Protein AF-A0A0H4WVN4-F1 (afdb_monomer)

Sequence (362 aa):
MGAQEMIALSAESVDFEDGLKLEGLVGLADNLEEELSQTVELGSRLAEGAPAALERLREAEVRVRGRVVAALRRRAMFAFQGNVARSRREPLEALSVDSRRLSQLENSLTALDPSQQGLKQELLLPLGIAYARDVLTSTPFERIEQYGRAVQSVAENLRREGVTVEAVFTECRDVIESRLSEHARRLSRDAANPPPATTSVLNGDAYVFYRGEFGANAPDGELAALLGLDGQLSPNQGVSVPGFLSEAVRAAVAHAELAFVQTRVKYLRNWLTQLLTSLPSPESLTERADAERTVDRLVRSRFPMLALKEGELVRLRGVLSLLGSMPGDLGEGARRLEQQLRGIDDDFGRFSRQVLDRRAAP

Mean predicted aligned error: 8.71 Å

Organism: NCBI:txid1297742

Solvent-accessible surface area (backbone atoms only — not comparable to full-atom values): 19599 Å² total; per-residue (Å²): 137,57,71,64,57,53,52,29,51,53,38,51,53,50,70,72,46,87,83,61,45,66,73,54,51,30,57,48,37,47,50,53,38,52,56,52,50,51,53,49,57,58,41,60,74,37,46,88,82,37,54,78,56,39,55,55,48,51,56,50,46,55,53,30,40,54,49,28,49,53,30,53,50,55,40,45,53,52,44,49,60,67,46,66,82,68,64,88,60,60,56,65,61,48,47,52,55,51,38,55,54,32,49,50,34,36,52,32,42,29,75,54,40,69,87,41,69,60,52,43,41,65,68,42,41,66,53,50,34,53,39,45,47,51,51,67,70,66,59,84,66,94,45,53,56,58,47,40,52,51,53,49,51,48,43,52,53,32,49,75,57,58,34,62,48,68,66,33,47,65,77,34,41,67,59,55,48,49,54,53,43,52,49,21,55,54,62,58,69,70,76,84,77,78,75,71,52,83,70,29,36,47,66,24,49,43,44,54,50,44,43,60,66,52,58,72,68,55,62,79,55,43,53,58,31,46,53,53,40,31,48,69,71,34,76,85,60,59,99,85,57,84,63,70,60,56,69,68,45,53,50,43,34,44,50,21,43,49,53,51,49,52,52,50,54,50,46,53,47,51,38,50,54,52,38,60,70,73,43,82,57,62,87,73,47,82,48,44,72,55,24,49,55,49,50,51,43,48,58,41,13,35,55,59,49,44,50,63,76,67,34,47,60,58,52,53,44,55,54,28,54,60,43,36,70,42,76,66,71,61,8,52,51,25,48,53,51,45,52,52,51,50,50,49,54,50,54,51,54,51,52,52,48,48,33,50,52,46,44,69,51,132

pLDDT: mean 88.35, std 9.05, range [49.56, 97.38]

Nearest PDB structures (foldseek):
  8oxm-assembly1_B  TM=1.544E-01  e=1.574E+00  Homo sapiens
  6afs-assembly1_B  TM=1.440E-01  e=4.490E+00  Vigna radiata var. radiata
  7n5b-assembly1_A  TM=1.303E-01  e=9.278E+00  Arabidopsis thaliana

Secondary structure (DSSP, 8-state):
--HHHHHHHHHHHGGG-TT--HHHHHHHHHHHHHHHHHHHHHHHTTTTT-HHHHHHHHHHHHHHHHHHHHHHHHHHHHHHHHHHTT--S-HHHHHHHHHHHHHHHHHHHHHH-GGGTTHHHHHHHHHHHHHHHHHHHH---SSHHHHHHHHHHHHHHHHHTT--HHHHHHHHHHHHHHHHHHHHHHHTT----PPPPTTHHHHSHHHHHIIIIIISS--TTHHHHHHHHHHHH-TT--TTSPPSS-HHHHHHHHHHHHHHHHHHHHHHHHHHHHHHHHSPPGGG--SHHHHHHHHHHHHHT-HHIIIIIS-HHHHHHHHHHHHHTSSHHHHHHHHHHHHHHHHHHHHHHHHHHHHHHHHH--

Radius of gyration: 35.13 Å; Cα contacts (8 Å, |Δi|>4): 349; chains: 1; bounding box: 65×38×110 Å

Foldseek 3Di:
DDPLVVLLVVLLCVLVVPPQALVNLLVSLQVSLVVLVVLLVVLVVCCVPCVVVSVVSVVSLLVSLVSNLVSSLVSHLVNLVVVVVPDPDQLLVVLQVLLVSLVSNLVSNCSSPVVSPCSSQVSSAVSLLVNLLVQLQPDDDLALLSSLVSLVVSLVSCVVSVYDSLSSCLSCQCSNLVVLLVSLVVLQPQQDQDADDLVLQQQQVLVVCCCVRPVPNQNQCRLVSVVVSQCVNCVPDPPPDPTSHDVVSSVSNLVSNLSSLVSSLVNLLSSLVSLCVSQDALVPLPDLVSLVVRVVSVVSSCNCCCVPVVVVLVSSLVRLVVQLPDDDPSNVSSVVSNVSSVVSVVVCVVRNVSSVVSNVDD

Structure (mmCIF, N/CA/C/O backbone):
data_AF-A0A0H4WVN4-F1
#
_entry.id   AF-A0A0H4WVN4-F1
#
loop_
_atom_site.group_PDB
_atom_site.id
_atom_site.type_symbol
_atom_site.label_atom_id
_atom_site.label_alt_id
_atom_site.label_comp_id
_atom_site.label_asym_id
_atom_site.label_entity_id
_atom_site.label_seq_id
_atom_site.pdbx_PDB_ins_code
_atom_site.Cartn_x
_atom_site.Cartn_y
_atom_site.Cartn_z
_atom_site.occupancy
_atom_site.B_iso_or_equiv
_atom_site.auth_seq_id
_atom_site.auth_comp_id
_atom_site.auth_asym_id
_atom_site.auth_atom_id
_atom_site.pdbx_PDB_model_num
ATOM 1 N N . MET A 1 1 ? -30.540 -4.144 56.070 1.00 51.12 1 MET A N 1
ATOM 2 C CA . MET A 1 1 ? -30.114 -4.054 54.657 1.00 51.12 1 MET A CA 1
ATOM 3 C C . MET A 1 1 ? -30.756 -2.818 54.064 1.00 51.12 1 MET A C 1
ATOM 5 O O . MET A 1 1 ? -31.963 -2.677 54.204 1.00 51.12 1 MET A O 1
ATOM 9 N N . GLY A 1 2 ? -29.962 -1.892 53.527 1.00 73.25 2 GLY A N 1
ATOM 10 C CA . GLY A 1 2 ? -30.475 -0.686 52.865 1.00 73.25 2 GLY A CA 1
ATOM 11 C C . GLY A 1 2 ? -30.749 -0.940 51.380 1.00 73.25 2 GLY A C 1
ATOM 12 O O . GLY A 1 2 ? -30.176 -1.867 50.813 1.00 73.25 2 GLY A O 1
ATOM 13 N N . ALA A 1 3 ? -31.593 -0.115 50.754 1.00 76.25 3 ALA A N 1
ATOM 14 C CA . ALA A 1 3 ? -31.982 -0.244 49.344 1.00 76.25 3 ALA A CA 1
ATOM 15 C C . ALA A 1 3 ? -30.775 -0.322 48.385 1.00 76.25 3 ALA A C 1
ATOM 17 O O . ALA A 1 3 ? -30.746 -1.181 47.513 1.00 76.25 3 ALA A O 1
ATOM 18 N N . GLN A 1 4 ? -29.729 0.476 48.624 1.00 78.94 4 GLN A N 1
ATOM 19 C CA . GLN A 1 4 ? -28.495 0.477 47.826 1.00 78.94 4 GLN A CA 1
ATOM 20 C C . GLN A 1 4 ? -27.753 -0.878 47.831 1.00 78.94 4 GLN A C 1
ATOM 22 O O . GLN A 1 4 ? -27.141 -1.254 46.837 1.00 78.94 4 GLN A O 1
ATOM 27 N N . GLU A 1 5 ? -27.839 -1.647 48.922 1.00 81.44 5 GLU A N 1
ATOM 28 C CA . GLU A 1 5 ? -27.237 -2.986 48.983 1.00 81.44 5 GLU A CA 1
ATOM 29 C C . GLU A 1 5 ? -28.045 -3.995 48.156 1.00 81.44 5 GLU A C 1
ATOM 31 O O . GLU A 1 5 ? -27.467 -4.871 47.522 1.00 81.44 5 GLU A O 1
ATOM 36 N N . MET A 1 6 ? -29.377 -3.851 48.108 1.00 82.75 6 MET A N 1
ATOM 37 C CA . MET A 1 6 ? -30.213 -4.690 47.241 1.00 82.75 6 MET A CA 1
ATOM 38 C C . MET A 1 6 ? -29.981 -4.384 45.759 1.00 82.75 6 MET A C 1
ATOM 40 O O . MET A 1 6 ? -29.942 -5.314 44.961 1.00 82.75 6 MET A O 1
ATOM 44 N N . ILE A 1 7 ? -29.757 -3.113 45.407 1.00 79.38 7 ILE A N 1
ATOM 45 C CA . ILE A 1 7 ? -29.385 -2.687 44.048 1.00 79.38 7 ILE A CA 1
ATOM 46 C C . ILE A 1 7 ? -28.062 -3.345 43.625 1.00 79.38 7 ILE A C 1
ATOM 48 O O . ILE A 1 7 ? -27.986 -3.948 42.555 1.00 79.38 7 ILE A O 1
ATOM 52 N N . ALA A 1 8 ? -27.036 -3.307 44.485 1.00 77.06 8 ALA A N 1
ATOM 53 C CA . ALA A 1 8 ? -25.748 -3.946 44.203 1.00 77.06 8 ALA A CA 1
ATOM 54 C C . ALA A 1 8 ? -25.872 -5.468 44.024 1.00 77.06 8 ALA A C 1
ATOM 56 O O . ALA A 1 8 ? -25.353 -6.018 43.056 1.00 77.06 8 ALA A O 1
ATOM 57 N N . LEU A 1 9 ? -26.591 -6.143 44.927 1.00 82.94 9 LEU A N 1
ATOM 58 C CA . LEU A 1 9 ? -26.805 -7.592 44.856 1.00 82.94 9 LEU A CA 1
ATOM 59 C C . LEU A 1 9 ? -27.626 -8.001 43.625 1.00 82.94 9 LEU A C 1
ATOM 61 O O . LEU A 1 9 ? -27.357 -9.042 43.030 1.00 82.94 9 LEU A O 1
ATOM 65 N N . SER A 1 10 ? -28.597 -7.177 43.221 1.00 82.94 10 SER A N 1
ATOM 66 C CA . SER A 1 10 ? -29.369 -7.382 41.992 1.00 82.94 10 SER A CA 1
ATOM 67 C C . SER A 1 10 ? -28.460 -7.326 40.762 1.00 82.94 10 SER A C 1
ATOM 69 O O . SER A 1 10 ? -28.439 -8.267 39.972 1.00 82.94 10 SER A O 1
ATOM 71 N N . ALA A 1 11 ? -27.617 -6.294 40.649 1.00 78.19 11 ALA A N 1
ATOM 72 C CA . ALA A 1 11 ? -26.663 -6.176 39.546 1.00 78.19 11 ALA A CA 1
ATOM 73 C C . ALA A 1 11 ? -25.632 -7.317 39.524 1.00 78.19 11 ALA A C 1
ATOM 75 O O . A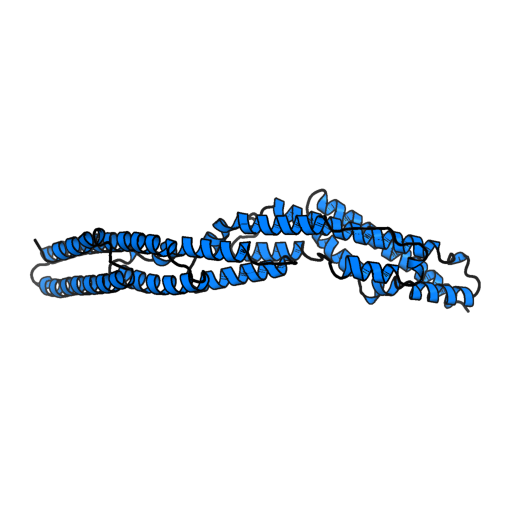LA A 1 11 ? -25.280 -7.806 38.458 1.00 78.19 11 ALA A O 1
ATOM 76 N N . GLU A 1 12 ? -25.169 -7.781 40.686 1.00 85.69 12 GLU A N 1
ATOM 77 C CA . GLU A 1 12 ? -24.248 -8.921 40.783 1.00 85.69 12 GLU A CA 1
ATOM 78 C C . GLU A 1 12 ? -24.916 -10.255 40.422 1.00 85.69 12 GLU A C 1
ATOM 80 O O . GLU A 1 12 ? -24.254 -11.148 39.898 1.00 85.69 12 GLU A O 1
ATOM 85 N N . SER A 1 13 ? -26.228 -10.402 40.637 1.00 83.69 13 SER A N 1
ATOM 86 C CA . SER A 1 13 ? -26.954 -11.625 40.262 1.00 83.69 13 SER A CA 1
ATOM 87 C C . SER A 1 13 ? -27.007 -11.858 38.744 1.00 83.69 13 SER A C 1
ATOM 89 O O . SER A 1 13 ? -27.100 -12.999 38.291 1.00 83.69 13 SER A O 1
ATOM 91 N N . VAL A 1 14 ? -26.842 -10.791 37.959 1.00 80.94 14 VAL A N 1
ATOM 92 C CA . VAL A 1 14 ? -26.808 -10.808 36.489 1.00 80.94 14 VAL A CA 1
ATOM 93 C C . VAL A 1 14 ? -25.603 -11.571 35.941 1.00 80.94 14 VAL A C 1
ATOM 95 O O . VAL A 1 14 ? -25.668 -12.110 34.834 1.00 80.94 14 VAL A O 1
ATOM 98 N N . ASP A 1 15 ? -24.519 -11.685 36.716 1.00 72.75 15 ASP A N 1
ATOM 99 C CA . ASP A 1 15 ? -23.355 -12.498 36.342 1.00 72.75 15 ASP A CA 1
ATOM 100 C C . ASP A 1 15 ? -23.741 -13.979 36.120 1.00 72.75 15 ASP A C 1
ATOM 102 O O . ASP A 1 15 ? -23.052 -14.688 35.386 1.00 72.75 15 ASP A O 1
ATOM 106 N N . PHE A 1 16 ? -24.869 -14.435 36.684 1.00 75.12 16 PHE A N 1
ATOM 107 C CA . PHE A 1 16 ? -25.382 -15.804 36.565 1.00 75.12 16 PHE A CA 1
ATOM 108 C C . PHE A 1 16 ? -26.510 -15.963 35.526 1.00 75.12 16 PHE A C 1
ATOM 110 O O . PHE A 1 16 ? -26.984 -17.078 35.299 1.00 75.12 16 PHE A O 1
ATOM 117 N N . GLU A 1 17 ? -26.949 -14.882 34.872 1.00 77.12 17 GLU A N 1
ATOM 118 C CA . GLU A 1 17 ? -28.015 -14.930 33.866 1.00 77.12 17 GLU A CA 1
ATOM 119 C C . GLU A 1 17 ? -27.466 -15.145 32.449 1.00 77.12 17 GLU A C 1
ATOM 121 O O . GLU A 1 17 ? -27.192 -14.204 31.702 1.00 77.12 17 GLU A O 1
ATOM 126 N N . ASP A 1 18 ? -27.380 -16.403 32.018 1.00 66.69 18 ASP A N 1
ATOM 127 C CA . ASP A 1 18 ? -26.831 -16.769 30.703 1.00 66.69 18 ASP A CA 1
ATOM 128 C C . ASP A 1 18 ? -27.597 -16.194 29.499 1.00 66.69 18 ASP A C 1
ATOM 130 O O . ASP A 1 18 ? -27.011 -16.002 28.430 1.00 66.69 18 ASP A O 1
ATOM 134 N N . GLY A 1 19 ? -28.881 -15.868 29.664 1.00 70.75 19 GLY A N 1
ATOM 135 C CA . GLY A 1 19 ? -29.744 -15.350 28.598 1.00 70.75 19 GLY A CA 1
ATOM 136 C C . GLY A 1 19 ? -29.617 -13.849 28.318 1.00 70.75 19 GLY A C 1
ATOM 137 O O . GLY A 1 19 ? -30.117 -13.390 27.286 1.00 70.75 19 GLY A O 1
ATOM 138 N N . LEU A 1 20 ? -28.968 -13.077 29.198 1.00 78.12 20 LEU A N 1
ATOM 139 C CA . LEU A 1 20 ? -28.967 -11.621 29.085 1.00 78.12 20 LEU A CA 1
ATOM 140 C C . LEU A 1 20 ? -28.031 -11.152 27.961 1.00 78.12 20 LEU A C 1
ATOM 142 O O . LEU A 1 20 ? -26.826 -11.422 27.989 1.00 78.12 20 LEU A O 1
ATOM 146 N N . LYS A 1 21 ? -28.602 -10.462 26.967 1.00 84.25 21 LYS A N 1
ATOM 147 C CA . LYS A 1 21 ? -27.896 -9.872 25.817 1.00 84.25 21 LYS A CA 1
ATOM 148 C C . LYS A 1 21 ? -27.514 -8.415 26.090 1.00 84.25 21 LYS A C 1
ATOM 150 O O . LYS A 1 21 ? -28.040 -7.800 27.013 1.00 84.25 21 LYS A O 1
ATOM 155 N N . LEU A 1 22 ? -26.654 -7.848 25.240 1.00 83.50 22 LEU A N 1
ATOM 156 C CA . LEU A 1 22 ? -26.210 -6.449 25.334 1.00 83.50 22 LEU A CA 1
ATOM 157 C C . LEU A 1 22 ? -27.376 -5.458 25.399 1.00 83.50 22 LEU A C 1
ATOM 159 O O . LEU A 1 22 ? -27.325 -4.528 26.189 1.00 83.50 22 LEU A O 1
ATOM 163 N N . GLU A 1 23 ? -28.446 -5.672 24.630 1.00 84.94 23 GLU A N 1
ATOM 164 C CA . GLU A 1 23 ? -29.617 -4.787 24.659 1.00 84.94 23 GLU A CA 1
ATOM 165 C C . GLU A 1 23 ? -30.338 -4.819 26.015 1.00 84.94 23 GLU A C 1
ATOM 167 O O . GLU A 1 23 ? -30.841 -3.797 26.471 1.00 84.94 23 GLU A O 1
ATOM 172 N N . GLY A 1 24 ? -30.356 -5.979 26.680 1.00 85.88 24 GLY A N 1
ATOM 173 C CA . GLY A 1 24 ? -30.905 -6.115 28.031 1.00 85.88 24 GLY A CA 1
ATOM 174 C C . GLY A 1 24 ? -30.033 -5.433 29.087 1.00 85.88 24 GLY A C 1
ATOM 175 O O . GLY A 1 24 ? -30.563 -4.864 30.034 1.00 85.88 24 GLY A O 1
ATOM 176 N N . LEU A 1 25 ? -28.708 -5.433 28.893 1.00 88.25 25 LEU A N 1
ATOM 177 C CA . LEU A 1 25 ? -27.769 -4.731 29.774 1.00 88.25 25 LEU A CA 1
ATOM 178 C C . LEU A 1 25 ? -27.930 -3.209 29.717 1.00 88.25 25 LEU A C 1
ATOM 180 O O . LEU A 1 25 ? -27.781 -2.570 30.750 1.00 88.25 25 LEU A O 1
ATOM 184 N N . VAL A 1 26 ? -28.257 -2.640 28.550 1.00 89.69 26 VAL A N 1
ATOM 185 C CA . VAL A 1 26 ? -28.537 -1.198 28.410 1.00 89.69 26 VAL A CA 1
ATOM 186 C C . VAL A 1 26 ? -29.732 -0.805 29.276 1.00 89.69 26 VAL A C 1
ATOM 188 O O . VAL A 1 26 ? -29.596 0.039 30.153 1.00 89.69 26 VAL A O 1
ATOM 191 N N . GLY A 1 27 ? -30.875 -1.479 29.100 1.00 89.44 27 GLY A N 1
ATOM 192 C CA . GLY A 1 27 ? -32.078 -1.169 29.879 1.00 89.44 27 GLY A CA 1
ATOM 193 C C . GLY A 1 27 ? -31.890 -1.392 31.381 1.00 89.44 27 GLY A C 1
ATOM 194 O O . GLY A 1 27 ? -32.411 -0.630 32.189 1.00 89.44 27 GLY A O 1
ATOM 195 N N . LEU A 1 28 ? -31.111 -2.404 31.771 1.00 89.38 28 LEU A N 1
ATOM 196 C CA . LEU A 1 28 ? -30.766 -2.617 33.173 1.00 89.38 28 LEU A CA 1
ATOM 197 C C . LEU A 1 28 ? -29.869 -1.497 33.722 1.00 89.38 28 LEU A C 1
ATOM 199 O O . LEU A 1 28 ? -30.105 -1.034 34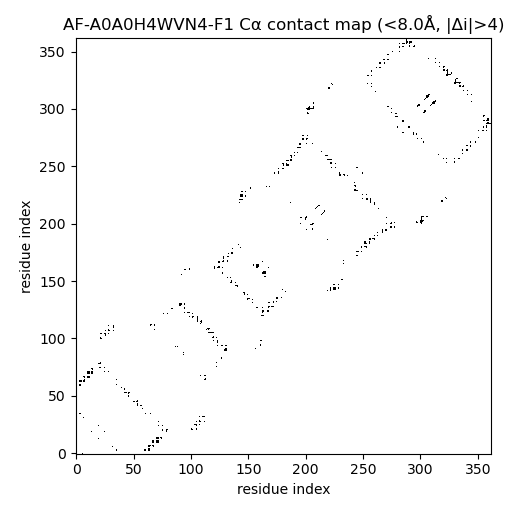.833 1.00 89.38 28 LEU A O 1
ATOM 203 N N . ALA A 1 29 ? -28.860 -1.061 32.965 1.00 89.56 29 ALA A N 1
ATOM 204 C CA . ALA A 1 29 ? -27.985 0.037 33.363 1.00 89.56 29 ALA A CA 1
ATOM 205 C C . ALA A 1 29 ? -28.769 1.345 33.544 1.00 89.56 29 ALA A C 1
ATOM 207 O O . ALA A 1 29 ? -28.594 2.001 34.566 1.00 89.56 29 ALA A O 1
ATOM 208 N N . ASP A 1 30 ? -29.667 1.671 32.609 1.00 89.94 30 ASP A N 1
ATOM 209 C CA . ASP A 1 30 ? -30.522 2.863 32.679 1.00 89.94 30 ASP A CA 1
ATOM 210 C C . ASP A 1 30 ? -31.446 2.818 33.909 1.00 89.94 30 ASP A C 1
ATOM 212 O O . ASP A 1 30 ? -31.527 3.785 34.662 1.00 89.94 30 ASP A O 1
ATOM 216 N N . ASN A 1 31 ? -32.082 1.670 34.178 1.00 90.94 31 ASN A N 1
ATOM 217 C CA . ASN A 1 31 ? -32.941 1.506 35.357 1.00 90.94 31 ASN A CA 1
ATOM 218 C C . ASN A 1 31 ? -32.156 1.653 36.672 1.00 90.94 31 ASN A C 1
ATOM 220 O O . ASN A 1 31 ? -32.621 2.300 37.607 1.00 90.94 31 ASN A O 1
ATOM 224 N N . LEU A 1 32 ? -30.965 1.048 36.761 1.00 88.69 32 LEU A N 1
ATOM 225 C CA . LEU A 1 32 ? -30.124 1.139 37.958 1.00 88.69 32 LEU A CA 1
ATOM 226 C C . LEU A 1 32 ? -29.580 2.559 38.156 1.00 88.69 32 LEU A C 1
ATOM 228 O O . LEU A 1 32 ? -29.418 2.992 39.296 1.00 88.69 32 LEU A O 1
ATOM 232 N N . GLU A 1 33 ? -29.307 3.286 37.072 1.00 90.88 33 GLU A N 1
ATOM 233 C CA . GLU A 1 33 ? -28.928 4.699 37.123 1.00 90.88 33 GLU A CA 1
ATOM 234 C C . GLU A 1 33 ? -30.068 5.545 37.682 1.00 90.88 33 GLU A C 1
ATOM 236 O O . GLU A 1 33 ? -29.839 6.286 38.639 1.00 90.88 33 GLU A O 1
ATOM 241 N N . GLU A 1 34 ? -31.290 5.360 37.179 1.00 90.12 34 GLU A N 1
ATOM 242 C CA . GLU A 1 34 ? -32.466 6.083 37.657 1.00 90.12 34 GLU A CA 1
ATOM 243 C C . GLU A 1 34 ? -32.721 5.809 39.148 1.00 90.12 34 GLU A C 1
ATOM 245 O O . GLU A 1 34 ? -32.885 6.746 39.934 1.00 90.12 34 GLU A O 1
ATOM 250 N N . GLU A 1 35 ? -32.694 4.540 39.570 1.00 87.62 35 GLU A N 1
ATOM 251 C CA . GLU A 1 35 ? -32.882 4.171 40.977 1.00 87.62 35 GLU A CA 1
ATOM 252 C C . GLU A 1 35 ? -31.810 4.797 41.880 1.00 87.62 35 GLU A C 1
ATOM 254 O O . GLU A 1 35 ? -32.122 5.339 42.946 1.00 87.62 35 GLU A O 1
ATOM 259 N N . LEU A 1 36 ? -30.542 4.776 41.460 1.00 86.00 36 LEU A N 1
ATOM 260 C CA . LEU A 1 36 ? -29.456 5.390 42.222 1.00 86.00 36 LEU A CA 1
ATOM 261 C C . LEU A 1 36 ? -29.598 6.915 42.267 1.00 86.00 36 LEU A C 1
ATOM 263 O O . LEU A 1 36 ? -29.455 7.501 43.342 1.00 86.00 36 LEU A O 1
ATOM 267 N N . SER A 1 37 ? -29.964 7.560 41.165 1.00 86.88 37 SER A N 1
ATOM 268 C CA . SER A 1 37 ? -30.181 9.007 41.095 1.00 86.88 37 SER A CA 1
ATOM 269 C C . SER A 1 37 ? -31.369 9.458 41.957 1.00 86.88 37 SER A C 1
ATOM 271 O O . SER A 1 37 ? -31.253 10.436 42.700 1.00 86.88 37 SER A O 1
ATOM 273 N N . GLN A 1 38 ? -32.456 8.684 42.017 1.00 87.00 38 GLN A N 1
ATOM 274 C CA . GLN A 1 38 ? -33.551 8.926 42.965 1.00 87.00 38 GLN A CA 1
ATOM 275 C C . GLN A 1 38 ? -33.082 8.831 44.429 1.00 87.00 38 GLN A C 1
ATOM 277 O O . GLN A 1 38 ? -33.503 9.631 45.272 1.00 87.00 38 GLN A O 1
ATOM 282 N N . THR A 1 39 ? -32.172 7.902 44.764 1.00 83.50 39 THR A N 1
ATOM 283 C CA . THR A 1 39 ? -31.611 7.838 46.129 1.00 83.50 39 THR A CA 1
ATOM 284 C C . THR A 1 39 ? -30.780 9.073 46.485 1.00 83.50 39 THR A C 1
ATOM 286 O O . THR A 1 39 ? -30.820 9.513 47.638 1.00 83.50 39 THR A O 1
ATOM 289 N N . VAL A 1 40 ? -30.099 9.685 45.510 1.00 83.44 40 VAL A N 1
ATOM 290 C CA . VAL A 1 40 ? -29.366 10.951 45.685 1.00 83.44 40 VAL A CA 1
ATOM 291 C C . VAL A 1 40 ? -30.317 12.112 45.919 1.00 83.44 40 VAL A C 1
ATOM 293 O O . VAL A 1 40 ? -30.115 12.893 46.853 1.00 83.44 40 VAL A O 1
ATOM 296 N N . GLU A 1 41 ? -31.376 12.219 45.118 1.00 84.62 41 GLU A N 1
ATOM 297 C CA . GLU A 1 41 ? -32.384 13.266 45.284 1.00 84.62 41 GLU A CA 1
ATOM 298 C C . GLU A 1 41 ? -33.037 13.203 46.667 1.00 84.62 41 GLU A C 1
ATOM 300 O O . GLU A 1 41 ? -33.163 14.225 47.347 1.00 84.62 41 GLU A O 1
ATOM 305 N N . LEU A 1 42 ? -33.391 12.005 47.137 1.00 81.88 42 LEU A N 1
ATOM 306 C CA . LEU A 1 42 ? -33.916 11.806 48.489 1.00 81.88 42 LEU A CA 1
ATOM 307 C C . LEU A 1 42 ? -32.864 12.121 49.564 1.00 81.88 42 LEU A C 1
ATOM 309 O O . LEU A 1 42 ? -33.193 12.738 50.579 1.00 81.88 42 LEU A O 1
ATOM 313 N N . GLY A 1 43 ? -31.598 11.768 49.325 1.00 80.25 43 GLY A N 1
ATOM 314 C CA . GLY A 1 43 ? -30.467 12.126 50.181 1.00 80.25 43 GLY A CA 1
ATOM 315 C C . GLY A 1 43 ? -30.271 13.638 50.315 1.00 80.25 43 GLY A C 1
ATOM 316 O O . GLY A 1 43 ? -30.015 14.131 51.412 1.00 80.25 43 GLY A O 1
ATOM 317 N N . SER A 1 44 ? -30.475 14.404 49.240 1.00 80.12 44 SER A N 1
ATOM 318 C CA . SER A 1 44 ? -30.352 15.868 49.259 1.00 80.12 44 SER A CA 1
ATOM 319 C C . SER A 1 44 ? -31.345 16.535 50.222 1.00 80.12 44 SER A C 1
ATOM 321 O O . SER A 1 44 ? -31.004 17.516 50.879 1.00 80.12 44 SER A O 1
ATOM 323 N N . ARG A 1 45 ? -32.533 15.944 50.411 1.00 81.19 45 ARG A N 1
ATOM 324 C CA . ARG A 1 45 ? -33.545 16.417 51.372 1.00 81.19 45 ARG A CA 1
ATOM 325 C C . ARG A 1 45 ? -33.148 16.166 52.832 1.00 81.19 45 ARG A C 1
ATOM 327 O O . ARG A 1 45 ? -33.696 16.797 53.728 1.00 81.19 45 ARG A O 1
ATOM 334 N N . LEU A 1 46 ? -32.188 15.269 53.080 1.00 75.81 46 LEU A N 1
ATOM 335 C CA . LEU A 1 46 ? -31.617 14.994 54.406 1.00 75.81 46 LEU A CA 1
ATOM 336 C C . LEU A 1 46 ? -30.437 15.918 54.755 1.00 75.81 46 LEU A C 1
ATOM 338 O O . LEU A 1 46 ? -29.974 15.902 55.899 1.00 75.81 46 LEU A O 1
ATOM 342 N N . ALA A 1 47 ? -29.957 16.729 53.805 1.00 77.06 47 ALA A N 1
ATOM 343 C CA . ALA A 1 47 ? -28.759 17.554 53.963 1.00 77.06 47 ALA A CA 1
ATOM 344 C C . ALA A 1 47 ? -28.868 18.582 55.100 1.00 77.06 47 ALA A C 1
ATOM 346 O O . ALA A 1 47 ? -27.897 18.799 55.822 1.00 77.06 47 ALA A O 1
ATOM 347 N N . GLU A 1 48 ? -30.051 19.171 55.298 1.00 75.62 48 GLU A N 1
ATOM 348 C CA . GLU A 1 48 ? -30.283 20.189 56.333 1.00 75.62 48 GLU A CA 1
ATOM 349 C C . GLU A 1 48 ? -30.380 19.591 57.748 1.00 75.62 48 GLU A C 1
ATOM 351 O O . GLU A 1 48 ? -30.039 20.255 58.724 1.00 75.62 48 GLU A O 1
ATOM 356 N N . GLY A 1 49 ? -30.816 18.330 57.873 1.00 79.12 49 GLY A N 1
ATOM 357 C CA . GLY A 1 49 ? -31.094 17.690 59.165 1.00 79.12 49 GLY A CA 1
ATOM 358 C C . GLY A 1 49 ? -30.017 16.722 59.665 1.00 79.12 49 GLY A C 1
ATOM 359 O O . GLY A 1 49 ? -29.943 16.468 60.867 1.00 79.12 49 GLY A O 1
ATOM 360 N N . ALA A 1 50 ? -29.194 16.153 58.774 1.00 83.88 50 ALA A N 1
ATOM 361 C CA . ALA A 1 50 ? -28.237 15.102 59.135 1.00 83.88 50 ALA A CA 1
ATOM 362 C C . ALA A 1 50 ? -27.017 15.018 58.182 1.00 83.88 50 ALA A C 1
ATOM 364 O O . ALA A 1 50 ? -26.842 14.014 57.481 1.00 83.88 50 ALA A O 1
ATOM 365 N N . PRO A 1 51 ? -26.100 16.005 58.188 1.00 82.31 51 PRO A N 1
ATOM 366 C CA . PRO A 1 51 ? -24.970 16.059 57.248 1.00 82.31 51 PRO A CA 1
ATOM 367 C C . PRO A 1 51 ? -24.021 14.849 57.347 1.00 82.31 51 PRO A C 1
ATOM 369 O O . PRO A 1 51 ? -23.566 14.324 56.336 1.00 82.31 51 PRO A O 1
ATOM 372 N N . ALA A 1 52 ? -23.786 14.315 58.550 1.00 83.62 52 ALA A N 1
ATOM 373 C CA . ALA A 1 52 ? -22.964 13.112 58.737 1.00 83.62 52 ALA A CA 1
ATOM 374 C C . ALA A 1 52 ? -23.630 11.816 58.226 1.00 83.62 52 ALA A C 1
ATOM 376 O O . ALA A 1 52 ? -22.961 10.797 58.045 1.00 83.62 52 ALA A O 1
ATOM 377 N N . ALA A 1 53 ? -24.955 11.802 58.055 1.00 82.50 53 ALA A N 1
ATOM 378 C CA . ALA A 1 53 ? -25.655 10.696 57.403 1.00 82.50 53 ALA A CA 1
ATOM 379 C C . ALA A 1 53 ? -25.578 10.827 55.875 1.00 82.50 53 ALA A C 1
ATOM 381 O O . ALA A 1 53 ? -25.393 9.817 55.202 1.00 82.50 53 ALA A O 1
ATOM 382 N N . LEU A 1 54 ? -25.634 12.058 55.352 1.00 84.31 54 LEU A N 1
ATOM 383 C CA . LEU A 1 54 ? -25.460 12.347 53.928 1.00 84.31 54 LEU A CA 1
ATOM 384 C C . LEU A 1 54 ? -24.078 11.920 53.415 1.00 84.31 54 LEU A C 1
ATOM 386 O O . LEU A 1 54 ? -24.003 11.237 52.400 1.00 84.31 54 LEU A O 1
ATOM 390 N N . GLU A 1 55 ? -22.998 12.253 54.126 1.00 83.62 55 GLU A N 1
ATOM 391 C CA . GLU A 1 55 ? -21.642 11.848 53.716 1.00 83.62 55 GLU A CA 1
ATOM 392 C C . GLU A 1 55 ? -21.483 10.320 53.669 1.00 83.62 55 GLU A C 1
ATOM 394 O O . GLU A 1 55 ? -21.000 9.767 52.683 1.00 83.62 55 GLU A O 1
ATOM 399 N N . ARG A 1 56 ? -22.009 9.601 54.671 1.00 83.94 56 ARG A N 1
ATOM 400 C CA . ARG A 1 56 ? -22.022 8.127 54.660 1.00 83.94 56 ARG A CA 1
ATOM 401 C C . ARG A 1 56 ? -22.836 7.547 53.501 1.00 83.94 56 ARG A C 1
ATOM 403 O O . ARG A 1 56 ? -22.481 6.488 52.986 1.00 83.94 56 ARG A O 1
ATOM 410 N N . LEU A 1 57 ? -23.921 8.216 53.107 1.00 83.88 57 LEU A N 1
ATOM 411 C CA . LEU A 1 57 ? -24.771 7.801 51.992 1.00 83.88 57 LEU A CA 1
ATOM 412 C C . LEU A 1 57 ? -24.081 8.032 50.641 1.00 83.88 57 LEU A C 1
ATOM 414 O O . LEU A 1 57 ? -24.141 7.148 49.792 1.00 83.88 57 LEU A O 1
ATOM 418 N N . ARG A 1 58 ? -23.354 9.145 50.480 1.00 85.56 58 ARG A N 1
ATOM 419 C CA . ARG A 1 58 ? -22.511 9.417 49.301 1.00 85.56 58 ARG A CA 1
ATOM 420 C C . ARG A 1 58 ? -21.402 8.381 49.142 1.00 85.56 58 ARG A C 1
ATOM 422 O O . ARG A 1 58 ? -21.208 7.837 48.061 1.00 85.56 58 ARG A O 1
ATOM 429 N N . GLU A 1 59 ? -20.702 8.044 50.224 1.00 87.12 59 GLU A N 1
ATOM 430 C CA . GLU A 1 59 ? -19.677 6.996 50.180 1.00 87.12 59 GLU A CA 1
ATOM 431 C C . GLU A 1 59 ? -20.259 5.618 49.829 1.00 87.12 59 GLU A C 1
ATOM 433 O O . GLU A 1 59 ? -19.643 4.843 49.095 1.00 87.12 59 GLU A O 1
ATOM 438 N N . ALA A 1 60 ? -21.434 5.285 50.374 1.00 85.50 60 ALA A N 1
ATOM 439 C CA . ALA A 1 60 ? -22.118 4.034 50.062 1.00 85.50 60 ALA A CA 1
ATOM 440 C C . ALA A 1 60 ? -22.563 3.982 48.597 1.00 85.50 60 ALA A C 1
ATOM 442 O O . ALA A 1 60 ? -22.364 2.960 47.944 1.00 85.50 60 ALA A O 1
ATOM 443 N N . GLU A 1 61 ? -23.082 5.088 48.072 1.00 86.06 61 GLU A N 1
ATOM 444 C CA . GLU A 1 61 ? -23.477 5.222 46.675 1.00 86.06 61 GLU A CA 1
ATOM 445 C C . GLU A 1 61 ? -22.296 5.015 45.725 1.00 86.06 61 GLU A C 1
ATOM 447 O O . GLU A 1 61 ? -22.389 4.190 44.821 1.00 86.06 61 GLU A O 1
ATOM 452 N N . VAL A 1 62 ? -21.165 5.692 45.954 1.00 87.31 62 VAL A N 1
ATOM 453 C CA . VAL A 1 62 ? -19.962 5.536 45.119 1.00 87.31 62 VAL A CA 1
ATOM 454 C C . VAL A 1 62 ? -19.507 4.074 45.088 1.00 87.31 62 VAL A C 1
ATOM 456 O O . VAL A 1 62 ? -19.210 3.535 44.022 1.00 87.31 62 VAL A O 1
ATOM 459 N N . ARG A 1 63 ? -19.510 3.390 46.242 1.00 88.00 63 ARG A N 1
ATOM 460 C CA . ARG A 1 63 ? -19.176 1.957 46.310 1.00 88.00 63 ARG A CA 1
ATOM 461 C C . ARG A 1 63 ? -20.166 1.091 45.531 1.00 88.00 63 ARG A C 1
ATOM 463 O O . ARG A 1 63 ? -19.750 0.148 44.862 1.00 88.00 63 ARG A O 1
ATOM 470 N N . VAL A 1 64 ? -21.460 1.387 45.626 1.00 88.50 64 VAL A N 1
ATOM 471 C CA . VAL A 1 64 ? -22.524 0.624 44.958 1.00 88.50 64 VAL A CA 1
ATOM 472 C C . VAL A 1 64 ? -22.483 0.834 43.448 1.00 88.50 64 VAL A C 1
ATOM 474 O O . VAL A 1 64 ? -22.483 -0.156 42.723 1.00 88.50 64 VAL A O 1
ATOM 477 N N . ARG A 1 65 ? -22.337 2.077 42.974 1.00 89.38 65 ARG A N 1
ATOM 478 C CA . ARG A 1 65 ? -22.117 2.399 41.553 1.00 89.38 65 ARG A CA 1
ATOM 479 C C . ARG A 1 65 ? -20.933 1.613 40.992 1.00 89.38 65 ARG A C 1
ATOM 481 O O . ARG A 1 65 ? -21.084 0.934 39.980 1.00 89.38 65 ARG A O 1
ATOM 488 N N . GLY A 1 66 ? -19.802 1.599 41.702 1.00 87.81 66 GLY A N 1
ATOM 489 C CA . GLY A 1 66 ? -18.625 0.824 41.300 1.00 87.81 66 GLY A CA 1
ATOM 490 C C . GLY A 1 66 ? -18.888 -0.686 41.195 1.00 87.81 66 GLY A C 1
ATOM 491 O O . GLY A 1 66 ? -18.456 -1.323 40.234 1.00 87.81 66 GLY A O 1
ATOM 492 N N . ARG A 1 67 ? -19.635 -1.272 42.142 1.00 90.56 67 ARG A N 1
ATOM 493 C CA . ARG A 1 67 ? -20.017 -2.699 42.103 1.00 90.56 67 ARG A CA 1
ATOM 494 C C . ARG A 1 67 ? -20.947 -3.020 40.934 1.00 90.56 67 ARG A C 1
ATOM 496 O O . ARG A 1 67 ? -20.684 -3.973 40.202 1.00 90.56 67 ARG A O 1
ATOM 503 N N . VAL A 1 68 ? -21.991 -2.210 40.744 1.00 89.31 68 VAL A N 1
ATOM 504 C CA . VAL A 1 68 ? -22.968 -2.349 39.653 1.00 89.31 68 VAL A CA 1
ATOM 505 C C . VAL A 1 68 ? -22.257 -2.317 38.306 1.00 89.31 68 VAL A C 1
ATOM 507 O O . VAL A 1 68 ? -22.386 -3.239 37.503 1.00 89.31 68 VAL A O 1
ATOM 510 N N . VAL A 1 69 ? -21.438 -1.293 38.085 1.00 91.12 69 VAL A N 1
ATOM 511 C CA . VAL A 1 69 ? -20.690 -1.114 36.842 1.00 91.12 69 VAL A CA 1
ATOM 512 C C . VAL A 1 69 ? -19.731 -2.275 36.591 1.00 91.12 69 VAL A C 1
ATOM 514 O O . VAL A 1 69 ? -19.672 -2.792 35.475 1.00 91.12 69 VAL A O 1
ATOM 517 N N . ALA A 1 70 ? -19.019 -2.741 37.620 1.00 89.75 70 ALA A N 1
ATOM 518 C CA . ALA A 1 70 ? -18.119 -3.878 37.487 1.00 89.75 70 ALA A CA 1
ATOM 519 C C . ALA A 1 70 ? -18.858 -5.165 37.075 1.00 89.75 70 ALA A C 1
ATOM 521 O O . ALA A 1 70 ? -18.340 -5.913 36.244 1.00 89.75 70 ALA A O 1
ATOM 522 N N . ALA A 1 71 ? -20.052 -5.421 37.620 1.00 89.12 71 ALA A N 1
ATOM 523 C CA . ALA A 1 71 ? -20.881 -6.568 37.238 1.00 89.12 71 ALA A CA 1
ATOM 524 C C . ALA A 1 71 ? -21.380 -6.450 35.790 1.00 89.12 71 ALA A C 1
ATOM 526 O O . ALA A 1 71 ? -21.127 -7.327 34.963 1.00 89.12 71 ALA A O 1
ATOM 527 N N . LEU A 1 72 ? -21.980 -5.311 35.433 1.00 90.31 72 LEU A N 1
ATOM 528 C CA . LEU A 1 72 ? -22.486 -5.078 34.079 1.00 90.31 72 LEU A CA 1
ATOM 529 C C . LEU A 1 72 ? -21.375 -5.162 33.023 1.00 90.31 72 LEU A C 1
ATOM 531 O O . LEU A 1 72 ? -21.576 -5.760 31.965 1.00 90.31 72 LEU A O 1
ATOM 535 N N . ARG A 1 73 ? -20.179 -4.633 33.317 1.00 90.94 73 ARG A N 1
ATOM 536 C CA . ARG A 1 73 ? -19.009 -4.720 32.434 1.00 90.94 73 ARG A CA 1
ATOM 537 C C . ARG A 1 73 ? -18.560 -6.165 32.215 1.00 90.94 73 ARG A C 1
ATOM 539 O O . ARG A 1 73 ? -18.346 -6.567 31.069 1.00 90.94 73 ARG A O 1
ATOM 546 N N . ARG A 1 74 ? -18.435 -6.960 33.286 1.00 89.06 74 ARG A N 1
ATOM 547 C CA . ARG A 1 74 ? -18.072 -8.386 33.180 1.00 89.06 74 ARG A CA 1
ATOM 548 C C . ARG A 1 74 ? -19.080 -9.147 32.329 1.00 89.06 74 ARG A C 1
ATOM 550 O O . ARG A 1 74 ? -18.685 -9.894 31.431 1.00 89.06 74 ARG A O 1
ATOM 557 N N . ARG A 1 75 ? -20.375 -8.915 32.555 1.00 88.69 75 ARG A N 1
ATOM 558 C CA . ARG A 1 75 ? -21.427 -9.551 31.763 1.00 88.69 75 ARG A CA 1
ATOM 559 C C . ARG A 1 75 ? -21.400 -9.103 30.303 1.00 88.69 75 ARG A C 1
ATOM 561 O O . ARG A 1 75 ? -21.553 -9.944 29.419 1.00 88.69 75 ARG A O 1
ATOM 568 N N . ALA A 1 76 ? -21.158 -7.821 30.034 1.00 88.50 76 ALA A N 1
ATOM 569 C CA . ALA A 1 76 ? -21.022 -7.297 28.678 1.00 88.50 76 ALA A CA 1
ATOM 570 C C . ALA A 1 76 ? -19.882 -7.978 27.915 1.00 88.50 76 ALA A C 1
ATOM 572 O O . ALA A 1 76 ? -20.094 -8.440 26.796 1.00 88.50 76 ALA A O 1
ATOM 573 N N . MET A 1 77 ? -18.708 -8.115 28.540 1.00 87.25 77 MET A N 1
ATOM 574 C CA . MET A 1 77 ? -17.568 -8.843 27.974 1.00 87.25 77 MET A CA 1
ATOM 575 C C . MET A 1 77 ? -17.941 -10.286 27.612 1.00 87.25 77 MET A C 1
ATOM 577 O O . MET A 1 77 ? -17.678 -10.729 26.493 1.00 87.25 77 MET A O 1
ATOM 581 N N . PHE A 1 78 ? -18.598 -11.006 28.526 1.00 85.19 78 PHE A N 1
ATOM 582 C CA . PHE A 1 78 ? -19.005 -12.395 28.302 1.00 85.19 78 PHE A CA 1
ATOM 583 C C . PHE A 1 78 ? -20.047 -12.526 27.179 1.00 85.19 78 PHE A C 1
ATOM 585 O O . PHE A 1 78 ? -19.887 -13.330 26.257 1.00 85.19 78 PHE A O 1
ATOM 592 N N . ALA A 1 79 ? -21.097 -11.701 27.221 1.00 83.19 79 ALA A N 1
ATOM 593 C CA . ALA A 1 79 ? -22.160 -11.694 26.221 1.00 83.19 79 ALA A CA 1
ATOM 594 C C . ALA A 1 79 ? -21.629 -11.325 24.828 1.00 83.19 79 ALA A C 1
ATOM 596 O O . ALA A 1 79 ? -22.056 -11.908 23.831 1.00 83.19 79 ALA A O 1
ATOM 597 N N . PHE A 1 80 ? -20.677 -10.390 24.758 1.00 82.56 80 PHE A N 1
ATOM 598 C CA . PHE A 1 80 ? -20.041 -9.977 23.513 1.00 82.56 80 PHE A CA 1
ATOM 599 C C . PHE A 1 80 ? -19.203 -11.113 22.914 1.00 82.56 80 PHE A C 1
ATOM 601 O O . PHE A 1 80 ? -19.456 -11.535 21.785 1.00 82.56 80 PHE A O 1
ATOM 608 N N . GLN A 1 81 ? -18.278 -11.691 23.690 1.00 77.50 81 GLN A N 1
ATOM 609 C CA . GLN A 1 81 ? -17.407 -12.785 23.239 1.00 77.50 81 GLN A CA 1
ATOM 610 C C . GLN A 1 81 ? -18.195 -14.019 22.769 1.00 77.50 81 GLN A C 1
ATOM 612 O O . GLN A 1 81 ? -17.861 -14.614 21.742 1.00 77.50 81 GLN A O 1
ATOM 617 N N . GLY A 1 82 ? -19.281 -14.375 23.463 1.00 70.19 82 GLY A N 1
ATOM 618 C CA . GLY A 1 82 ? -20.140 -15.501 23.081 1.00 70.19 8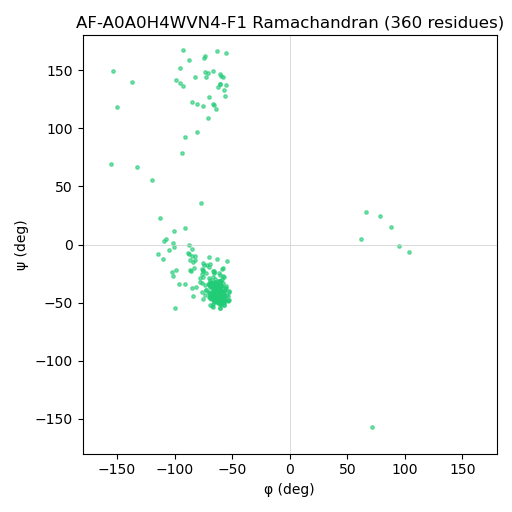2 GLY A CA 1
ATOM 619 C C . GLY A 1 82 ? -20.895 -15.304 21.757 1.00 70.19 82 GLY A C 1
ATOM 620 O O . GLY A 1 82 ? -21.276 -16.288 21.114 1.00 70.19 82 GLY A O 1
ATOM 621 N N . ASN A 1 83 ? -21.106 -14.055 21.329 1.00 68.31 83 ASN A N 1
ATOM 622 C CA . ASN A 1 83 ? -21.866 -13.718 20.124 1.00 68.31 83 ASN A CA 1
ATOM 623 C C . ASN A 1 83 ? -20.974 -13.620 18.872 1.00 68.31 83 ASN A C 1
ATOM 625 O O . ASN A 1 83 ? -21.392 -14.034 17.787 1.00 68.31 83 ASN A O 1
ATOM 629 N N . VAL A 1 84 ? -19.726 -13.157 19.030 1.00 64.06 84 VAL A N 1
ATOM 630 C CA . VAL A 1 84 ? -18.734 -13.045 17.942 1.00 64.06 84 VAL A CA 1
ATOM 631 C C . VAL A 1 84 ? -18.495 -14.391 17.247 1.00 64.06 84 VAL A C 1
ATOM 633 O O . VAL A 1 84 ? -18.440 -14.456 16.023 1.00 64.06 84 VAL A O 1
ATOM 636 N N . ALA A 1 85 ? -18.457 -15.492 18.001 1.00 59.88 85 ALA A N 1
ATOM 637 C CA . ALA A 1 85 ? -18.213 -16.831 17.458 1.00 59.88 85 ALA A CA 1
ATOM 638 C C . ALA A 1 85 ? -19.366 -17.408 16.603 1.00 59.88 85 ALA A C 1
ATOM 640 O O . ALA A 1 85 ? -19.197 -18.452 15.972 1.00 59.88 85 ALA A O 1
ATOM 641 N N . ARG A 1 86 ? -20.555 -16.784 16.599 1.00 58.19 86 ARG A N 1
ATOM 642 C CA . ARG A 1 86 ? -21.784 -17.354 16.004 1.00 58.19 86 ARG A CA 1
ATOM 643 C C . ARG A 1 86 ? -22.313 -16.590 14.787 1.00 58.19 86 ARG A C 1
ATOM 645 O O . ARG A 1 86 ? -23.240 -17.064 14.128 1.00 58.19 86 ARG A O 1
ATOM 652 N N . SER A 1 87 ? -21.755 -15.423 14.480 1.00 61.31 87 SER A N 1
ATOM 653 C CA . SER A 1 87 ? -22.222 -14.566 13.389 1.00 61.31 87 SER A CA 1
ATOM 654 C C . SER A 1 87 ? -21.691 -15.040 12.028 1.00 61.31 87 SER A C 1
ATOM 656 O O . SER A 1 87 ? -20.488 -15.069 11.808 1.00 61.31 87 SER A O 1
ATOM 658 N N . ARG A 1 88 ? -22.593 -15.373 11.089 1.00 64.19 88 ARG A N 1
ATOM 659 C CA . ARG A 1 88 ? -22.286 -15.586 9.653 1.00 64.19 88 ARG A CA 1
ATOM 660 C C . ARG A 1 88 ? -22.427 -14.304 8.809 1.00 64.19 88 ARG A C 1
ATOM 662 O O . ARG A 1 88 ? -22.574 -14.393 7.594 1.00 64.19 88 ARG A O 1
ATOM 669 N N . ARG A 1 89 ? -22.516 -13.132 9.442 1.00 68.88 89 ARG A N 1
ATOM 670 C CA . ARG A 1 89 ? -22.750 -11.859 8.738 1.00 68.88 89 ARG A CA 1
ATOM 671 C C . ARG A 1 89 ? -21.496 -11.388 8.011 1.00 68.88 89 ARG A C 1
ATOM 673 O O . ARG A 1 89 ? -20.392 -11.791 8.369 1.00 68.88 89 ARG A O 1
ATOM 680 N N . GLU A 1 90 ? -21.687 -10.501 7.037 1.00 80.38 90 GLU A N 1
ATOM 681 C CA . GLU A 1 90 ? -20.577 -9.777 6.428 1.00 80.38 90 GLU A CA 1
ATOM 682 C C . GLU A 1 90 ? -19.799 -9.021 7.527 1.00 80.38 90 GLU A C 1
ATOM 684 O O . GLU A 1 90 ? -20.424 -8.370 8.376 1.00 80.38 90 GLU A O 1
ATOM 689 N N . PRO A 1 91 ? -18.457 -9.105 7.561 1.00 78.88 91 PRO A N 1
ATOM 690 C CA . PRO A 1 91 ? -17.654 -8.575 8.664 1.00 78.88 91 PRO A CA 1
ATOM 691 C C . PRO A 1 91 ? -17.883 -7.088 8.971 1.00 78.88 91 PRO A C 1
ATOM 693 O O . PRO A 1 91 ? -17.926 -6.704 10.141 1.00 78.88 91 PRO A O 1
ATOM 696 N N . LEU A 1 92 ? -18.085 -6.254 7.943 1.00 84.44 92 LEU A N 1
ATOM 697 C CA . LEU A 1 92 ? -18.353 -4.825 8.124 1.00 84.44 92 LEU A CA 1
ATOM 698 C C . LEU A 1 92 ? -19.739 -4.571 8.731 1.00 84.44 92 LEU A C 1
ATOM 700 O O . LEU A 1 92 ? -19.876 -3.750 9.635 1.00 84.44 92 LEU A O 1
ATOM 704 N N . GLU A 1 93 ? -20.766 -5.296 8.283 1.00 85.50 93 GLU A N 1
ATOM 705 C CA . GLU A 1 93 ? -22.114 -5.175 8.846 1.00 85.50 93 GLU A CA 1
ATOM 706 C C . GLU A 1 93 ? -22.154 -5.619 10.311 1.00 85.50 93 GLU A C 1
ATOM 708 O O . GLU A 1 93 ? -22.811 -4.981 11.138 1.00 85.50 93 GLU A O 1
ATOM 713 N N . ALA A 1 94 ? -21.437 -6.697 10.646 1.00 81.31 94 ALA A N 1
ATOM 714 C CA . ALA A 1 94 ? -21.281 -7.148 12.024 1.00 81.31 94 ALA A CA 1
ATOM 715 C C . ALA A 1 94 ? -20.635 -6.053 12.887 1.00 81.31 94 ALA A C 1
ATOM 717 O O . ALA A 1 94 ? -21.205 -5.675 13.913 1.00 81.31 94 ALA A O 1
ATOM 718 N N . LEU A 1 95 ? -19.523 -5.474 12.417 1.00 85.69 95 LEU A N 1
ATOM 719 C CA . LEU A 1 95 ? -18.824 -4.385 13.098 1.00 85.69 95 LEU A CA 1
ATOM 720 C C . LEU A 1 95 ? -19.737 -3.171 13.328 1.00 85.69 95 LEU A C 1
ATOM 722 O O . LEU A 1 95 ? -19.802 -2.662 14.446 1.00 85.69 95 LEU A O 1
ATOM 726 N N . SER A 1 96 ? -20.485 -2.730 12.312 1.00 88.06 96 SER A N 1
ATOM 727 C CA . SER A 1 96 ? -21.383 -1.575 12.430 1.00 88.06 96 SER A CA 1
ATOM 728 C C . SER A 1 96 ? -22.549 -1.812 13.397 1.00 88.06 96 SER A C 1
ATOM 730 O O . SER A 1 96 ? -22.946 -0.903 14.131 1.00 88.06 96 SER A O 1
ATOM 732 N N . VAL A 1 97 ? -23.136 -3.014 13.412 1.00 87.12 97 VAL A N 1
ATOM 733 C CA . VAL A 1 97 ? -24.235 -3.340 14.337 1.00 87.12 97 VAL A CA 1
ATOM 734 C C . VAL A 1 97 ? -23.734 -3.379 15.778 1.00 87.12 97 VAL A C 1
ATOM 736 O O . VAL A 1 97 ? -24.365 -2.792 16.662 1.00 87.12 97 VAL A O 1
ATOM 739 N N . ASP A 1 98 ? -22.598 -4.029 16.010 1.00 86.56 98 ASP A N 1
ATOM 740 C CA . ASP A 1 98 ? -22.013 -4.162 17.341 1.00 86.56 98 ASP A CA 1
ATOM 741 C C . ASP A 1 98 ? -21.478 -2.819 17.860 1.00 86.56 98 ASP A C 1
ATOM 743 O O . ASP A 1 98 ? -21.671 -2.492 19.031 1.00 86.56 98 ASP A O 1
ATOM 747 N N . SER A 1 99 ? -20.941 -1.973 16.976 1.00 90.75 99 SER A N 1
ATOM 748 C CA . SER A 1 99 ? -20.524 -0.598 17.278 1.00 90.75 99 SER A CA 1
ATOM 749 C C . SER A 1 99 ? -21.655 0.252 17.854 1.00 90.75 99 SER A C 1
ATOM 751 O O . SER A 1 99 ? -21.466 0.922 18.872 1.00 90.75 99 SER A O 1
ATOM 753 N N . ARG A 1 100 ? -22.859 0.185 17.268 1.00 90.88 100 ARG A N 1
ATOM 754 C CA . ARG A 1 100 ? -24.032 0.925 17.769 1.00 90.88 100 ARG A CA 1
ATOM 755 C C . ARG A 1 100 ? -24.488 0.431 19.139 1.00 90.88 100 ARG A C 1
ATOM 757 O O . ARG A 1 100 ? -24.791 1.247 20.006 1.00 90.88 100 ARG A O 1
ATOM 764 N N . ARG A 1 101 ? -24.533 -0.890 19.333 1.00 89.25 101 ARG A N 1
ATOM 765 C CA . ARG A 1 101 ? -24.959 -1.515 20.599 1.00 89.25 101 ARG A CA 1
ATOM 766 C C . ARG A 1 101 ? -23.998 -1.178 21.733 1.00 89.25 101 ARG A C 1
ATOM 768 O O . ARG A 1 101 ? -24.433 -0.808 22.817 1.00 89.25 101 ARG A O 1
ATOM 775 N N . LEU A 1 102 ? -22.697 -1.256 21.462 1.00 91.75 102 LEU A N 1
ATOM 776 C CA . LEU A 1 102 ? -21.669 -0.908 22.434 1.00 91.75 102 LEU A CA 1
ATOM 777 C C . LEU A 1 102 ? -21.644 0.586 22.751 1.00 91.75 102 LEU A C 1
ATOM 779 O O . LEU A 1 102 ? -21.433 0.931 23.905 1.00 91.75 102 LEU A O 1
ATOM 783 N N . SER A 1 103 ? -21.924 1.465 21.782 1.00 93.12 103 SER A N 1
ATOM 784 C CA . SER A 1 103 ? -22.098 2.898 22.060 1.00 93.12 103 SER A CA 1
ATOM 785 C C . SER A 1 103 ? -23.247 3.174 23.033 1.00 93.12 103 SER A C 1
ATOM 787 O O . SER A 1 103 ? -23.100 4.009 23.916 1.00 93.12 103 SER A O 1
ATOM 789 N N . GLN A 1 104 ? -24.383 2.483 22.893 1.00 92.62 104 GLN A N 1
ATOM 790 C CA . GLN A 1 104 ? -25.501 2.638 23.831 1.00 92.62 104 GLN A CA 1
ATOM 791 C C . GLN A 1 104 ? -25.110 2.171 25.235 1.00 92.62 104 GLN A C 1
ATOM 793 O O . GLN A 1 104 ? -25.286 2.912 26.194 1.00 92.62 104 GLN A O 1
ATOM 798 N N . LEU A 1 105 ? -24.507 0.985 25.338 1.00 92.44 105 LEU A N 1
ATOM 799 C CA . LEU A 1 105 ? -24.070 0.434 26.617 1.00 92.44 105 LEU A CA 1
ATOM 800 C C . LEU A 1 105 ? -23.004 1.297 27.302 1.00 92.44 105 LEU A C 1
ATOM 802 O O . LEU A 1 105 ? -23.085 1.525 28.503 1.00 92.44 105 LEU A O 1
ATOM 806 N N . GLU A 1 106 ? -22.014 1.783 26.555 1.00 94.50 106 GLU A N 1
ATOM 807 C CA . GLU A 1 106 ? -20.978 2.669 27.087 1.00 94.50 106 GLU A CA 1
ATOM 808 C C . GLU A 1 106 ? -21.580 3.964 27.633 1.00 94.50 106 GLU A C 1
ATOM 810 O O . GLU A 1 106 ? -21.192 4.383 28.720 1.00 94.50 106 GLU A O 1
ATOM 815 N N . ASN A 1 107 ? -22.562 4.561 26.951 1.00 93.69 107 ASN A N 1
ATOM 816 C CA . ASN A 1 107 ? -23.238 5.760 27.444 1.00 93.69 107 ASN A CA 1
ATOM 817 C C . ASN A 1 107 ? -23.967 5.495 28.771 1.00 93.69 107 ASN A C 1
ATOM 819 O O . ASN A 1 107 ? -23.779 6.255 29.721 1.00 93.69 107 ASN A O 1
ATOM 823 N N . SER A 1 108 ? -24.736 4.404 28.862 1.00 92.38 108 SER A N 1
ATOM 824 C CA . SER A 1 108 ? -25.453 4.028 30.090 1.00 92.38 108 SER A CA 1
ATOM 825 C C . SER A 1 108 ? -24.496 3.720 31.248 1.00 92.38 108 SER A C 1
ATOM 827 O O . SER A 1 108 ? -24.703 4.157 32.377 1.00 92.38 108 SER A O 1
ATOM 829 N N . LEU A 1 109 ? -23.389 3.020 30.978 1.00 92.44 109 LEU A N 1
ATOM 830 C CA . LEU A 1 109 ? -22.369 2.738 31.992 1.00 92.44 109 LEU A CA 1
ATOM 831 C C . LEU A 1 109 ? -21.582 3.989 32.404 1.00 92.44 109 LEU A C 1
ATOM 833 O O . LEU A 1 109 ? -21.223 4.113 33.570 1.00 92.44 109 LEU A O 1
ATOM 837 N N . THR A 1 110 ? -21.351 4.924 31.481 1.00 93.50 110 THR A N 1
ATOM 838 C CA . THR A 1 110 ? -20.680 6.207 31.756 1.00 93.50 110 THR A CA 1
ATOM 839 C C . THR A 1 110 ? -21.539 7.115 32.639 1.00 93.50 110 THR A C 1
ATOM 841 O O . THR A 1 110 ? -21.002 7.841 33.473 1.00 93.50 110 THR A O 1
ATOM 844 N N . ALA A 1 111 ? -22.869 7.053 32.497 1.00 91.06 111 ALA A N 1
ATOM 845 C CA . ALA A 1 111 ? -23.804 7.750 33.381 1.00 91.06 111 ALA A CA 1
ATOM 846 C C . ALA A 1 111 ? -23.755 7.208 34.824 1.00 91.06 111 ALA A C 1
ATOM 848 O O . ALA A 1 111 ? -23.909 7.961 35.787 1.00 91.06 111 ALA A O 1
ATOM 849 N N . LEU A 1 112 ? -23.479 5.909 34.981 1.00 88.31 112 LEU A N 1
ATOM 850 C CA . LEU A 1 112 ? -23.256 5.286 36.284 1.00 88.31 112 LEU A CA 1
ATOM 851 C C . LEU A 1 112 ? -21.874 5.614 36.868 1.00 88.31 112 LEU A C 1
ATOM 853 O O . LEU A 1 112 ? -21.796 5.972 38.045 1.00 88.31 112 LEU A O 1
ATOM 857 N N . ASP A 1 113 ? -20.810 5.492 36.067 1.00 89.56 113 ASP A N 1
ATOM 858 C CA . ASP A 1 113 ? -19.419 5.781 36.433 1.00 89.56 113 ASP A CA 1
ATOM 859 C C . ASP A 1 113 ? -18.600 6.255 35.204 1.00 89.56 113 ASP A C 1
ATOM 861 O O . ASP A 1 113 ? -18.386 5.476 34.266 1.00 89.56 113 ASP A O 1
ATOM 865 N N . PRO A 1 114 ? -18.053 7.490 35.213 1.00 89.44 114 PRO A N 1
ATOM 866 C CA . PRO A 1 114 ? -17.227 8.019 34.125 1.00 89.44 114 PRO A CA 1
ATOM 867 C C . PRO A 1 114 ? -15.979 7.191 33.785 1.00 89.44 114 PRO A C 1
ATOM 869 O O . PRO A 1 114 ? -15.451 7.309 32.679 1.00 89.44 114 PRO A O 1
ATOM 872 N N . SER A 1 115 ? -15.499 6.342 34.701 1.00 89.94 115 SER A N 1
ATOM 873 C CA . SER A 1 115 ? -14.337 5.470 34.475 1.00 89.94 115 SER A CA 1
ATOM 874 C C . SER A 1 115 ? -14.542 4.431 33.363 1.00 89.94 115 SER A C 1
ATOM 876 O O . SER A 1 115 ? -13.582 3.799 32.926 1.00 89.94 115 SER A O 1
ATOM 878 N N . GLN A 1 116 ? -15.780 4.247 32.895 1.00 90.69 116 GLN A N 1
ATOM 879 C CA . GLN A 1 116 ? -16.130 3.267 31.865 1.00 90.69 116 GLN A CA 1
ATOM 880 C C . GLN A 1 116 ? -15.928 3.743 30.429 1.00 90.69 116 GLN A C 1
ATOM 882 O O . GLN A 1 116 ? -16.088 2.947 29.499 1.00 90.69 116 GLN A O 1
ATOM 887 N N . GLN A 1 117 ? -15.541 5.004 30.239 1.00 90.75 117 GLN A N 1
ATOM 888 C CA . GLN A 1 117 ? -15.181 5.519 28.926 1.00 90.75 117 GLN A CA 1
ATOM 889 C C . GLN A 1 117 ? -14.062 4.667 28.296 1.00 90.75 117 GLN A C 1
ATOM 891 O O . GLN A 1 117 ? -13.020 4.437 28.906 1.00 90.75 117 GLN A O 1
ATOM 896 N N . GLY A 1 118 ? -14.272 4.202 27.063 1.00 90.00 118 GLY A N 1
ATOM 897 C CA . GLY A 1 118 ? -13.337 3.346 26.329 1.00 90.00 118 GLY A CA 1
ATOM 898 C C . GLY A 1 118 ? -13.734 1.866 26.281 1.00 90.00 118 GLY A C 1
ATOM 899 O O . GLY A 1 118 ? -13.112 1.102 25.539 1.00 90.00 118 GLY A O 1
ATOM 900 N N . LEU A 1 119 ? -14.789 1.441 26.993 1.00 90.81 119 LEU A N 1
ATOM 901 C CA . LEU A 1 119 ? -15.292 0.061 26.931 1.00 90.81 119 LEU A CA 1
ATOM 902 C C . LEU A 1 119 ? -15.663 -0.355 25.501 1.00 90.81 119 LEU A C 1
ATOM 904 O O . LEU A 1 119 ? -15.378 -1.483 25.089 1.00 90.81 119 LEU A O 1
ATOM 908 N N . LYS A 1 120 ? -16.280 0.548 24.728 1.00 92.69 120 LYS A N 1
ATOM 909 C CA . LYS A 1 120 ? -16.629 0.268 23.330 1.00 92.69 120 LYS A CA 1
ATOM 910 C C . LYS A 1 120 ? -15.386 -0.113 22.529 1.00 92.69 120 LYS A C 1
ATOM 912 O O . LYS A 1 120 ? -15.394 -1.097 21.793 1.00 92.69 120 LYS A O 1
ATOM 917 N N . GLN A 1 121 ? -14.335 0.687 22.664 1.00 90.56 121 GLN A N 1
ATOM 918 C CA . GLN A 1 121 ? -13.092 0.532 21.921 1.00 90.56 121 GLN A CA 1
ATOM 919 C C . GLN A 1 121 ? -12.397 -0.789 22.273 1.00 90.56 121 GLN A C 1
ATOM 921 O O . GLN A 1 121 ? -11.944 -1.496 21.375 1.00 90.56 121 GLN A O 1
ATOM 926 N N . GLU A 1 122 ? -12.379 -1.153 23.556 1.00 90.81 122 GLU A N 1
ATOM 927 C CA . GLU A 1 122 ? -11.828 -2.420 24.045 1.00 90.81 122 GLU A CA 1
ATOM 928 C C . GLU A 1 122 ? -12.544 -3.637 23.447 1.00 90.81 122 GLU A C 1
ATOM 930 O O . GLU A 1 122 ? -11.895 -4.562 22.957 1.00 90.81 122 GLU A O 1
ATOM 935 N N . LEU A 1 123 ? -13.880 -3.624 23.434 1.00 89.94 123 LEU A N 1
ATOM 936 C CA . LEU A 1 123 ? -14.673 -4.749 22.936 1.00 89.94 123 LEU A CA 1
ATOM 937 C C . LEU A 1 123 ? -14.706 -4.831 21.404 1.00 89.94 123 LEU A C 1
ATOM 939 O O . LEU A 1 123 ? -14.732 -5.932 20.857 1.00 89.94 123 LEU A O 1
ATOM 943 N N . LEU A 1 124 ? -14.669 -3.700 20.693 1.00 91.38 124 LEU A N 1
ATOM 944 C CA . LEU A 1 124 ? -14.647 -3.693 19.227 1.00 91.38 124 LEU A CA 1
ATOM 945 C C . LEU A 1 124 ? -13.288 -4.044 18.627 1.00 91.38 124 LEU A C 1
ATOM 947 O O . LEU A 1 124 ? -13.247 -4.499 17.484 1.00 91.38 124 LEU A O 1
ATOM 951 N N . LEU A 1 125 ? -12.182 -3.829 19.345 1.00 91.12 125 LEU A N 1
ATOM 952 C CA . LEU A 1 125 ? -10.839 -4.007 18.790 1.00 91.12 125 LEU A CA 1
ATOM 953 C C . LEU A 1 125 ? -10.626 -5.399 18.151 1.00 91.12 125 LEU A C 1
ATOM 955 O O . LEU A 1 125 ? -10.203 -5.440 16.992 1.00 91.12 125 LEU A O 1
ATOM 959 N N . PRO A 1 126 ? -10.982 -6.531 18.795 1.00 88.81 126 PRO A N 1
ATOM 960 C CA . PRO A 1 126 ? -10.858 -7.854 18.178 1.00 88.81 126 PRO A CA 1
ATOM 961 C C . PRO A 1 126 ? -11.670 -8.016 16.884 1.00 88.81 126 PRO A C 1
ATOM 963 O O . PRO A 1 126 ? -11.207 -8.666 15.946 1.00 88.81 126 PRO A O 1
ATOM 966 N N . LEU A 1 127 ? -12.858 -7.404 16.801 1.00 87.88 127 LEU A N 1
ATOM 967 C CA . LEU A 1 127 ? -13.678 -7.416 15.585 1.00 87.88 127 LEU A CA 1
ATOM 968 C C . LEU A 1 127 ? -13.064 -6.565 14.477 1.00 87.88 127 LEU A C 1
ATOM 970 O O . LEU A 1 127 ? -13.050 -6.985 13.323 1.00 87.88 127 LEU A O 1
ATOM 974 N N . GLY A 1 128 ? -12.524 -5.396 14.826 1.00 92.38 128 GLY A N 1
ATOM 975 C CA . GLY A 1 128 ? -11.799 -4.543 13.890 1.00 92.38 128 GLY A CA 1
ATOM 976 C C . GLY A 1 128 ? -10.590 -5.258 13.285 1.00 92.38 128 GLY A C 1
ATOM 977 O O . GLY A 1 128 ? -10.385 -5.189 12.074 1.00 92.38 128 GLY A O 1
ATOM 978 N N . ILE A 1 129 ? -9.842 -6.011 14.101 1.00 93.00 129 ILE A N 1
ATOM 979 C CA . ILE A 1 129 ? -8.726 -6.854 13.643 1.00 93.00 129 ILE A CA 1
ATOM 980 C C . ILE A 1 129 ? -9.222 -7.956 12.705 1.00 93.00 129 ILE A C 1
ATOM 982 O O . ILE A 1 129 ? -8.645 -8.144 11.636 1.00 93.00 129 ILE A O 1
ATOM 986 N N . ALA A 1 130 ? -10.289 -8.672 13.067 1.00 90.25 130 ALA A N 1
ATOM 987 C CA . ALA A 1 130 ? -10.842 -9.732 12.225 1.00 90.25 130 ALA A CA 1
ATOM 988 C C . ALA A 1 130 ? -11.317 -9.195 10.863 1.00 90.25 130 ALA A C 1
ATOM 990 O O . ALA A 1 130 ? -10.956 -9.753 9.829 1.00 90.25 130 ALA A O 1
ATOM 991 N N . TYR A 1 131 ? -12.052 -8.078 10.864 1.00 92.38 131 TYR A N 1
ATOM 992 C CA . TYR A 1 131 ? -12.486 -7.374 9.657 1.00 92.38 131 TYR A CA 1
ATOM 993 C C . TYR A 1 131 ? -11.299 -6.965 8.777 1.00 92.38 131 TYR A C 1
ATOM 995 O O . TYR A 1 131 ? -11.263 -7.290 7.590 1.00 92.38 131 TYR A O 1
ATOM 1003 N N . ALA A 1 132 ? -10.307 -6.282 9.356 1.00 95.31 132 ALA A N 1
ATOM 1004 C CA . ALA A 1 132 ? -9.139 -5.824 8.617 1.00 95.31 132 ALA A CA 1
ATOM 1005 C C . ALA A 1 132 ? -8.348 -7.001 8.034 1.00 95.31 132 ALA A C 1
ATOM 1007 O O . ALA A 1 132 ? -7.996 -6.970 6.858 1.00 95.31 132 ALA A O 1
ATOM 1008 N N . ARG A 1 133 ? -8.109 -8.063 8.813 1.00 94.94 133 ARG A N 1
ATOM 1009 C CA . ARG A 1 133 ? -7.412 -9.262 8.325 1.00 94.94 133 ARG A CA 1
ATOM 1010 C C . ARG A 1 133 ? -8.152 -9.919 7.167 1.00 94.94 133 ARG A C 1
ATOM 1012 O O . ARG A 1 133 ? -7.498 -10.277 6.191 1.00 94.94 133 ARG A O 1
ATOM 1019 N N . ASP A 1 134 ? -9.471 -10.058 7.253 1.00 91.88 134 ASP A N 1
ATOM 1020 C CA . ASP A 1 134 ? -10.275 -10.670 6.193 1.00 91.88 134 ASP A CA 1
ATOM 1021 C C . ASP A 1 134 ? -10.178 -9.875 4.883 1.00 91.88 134 ASP A C 1
ATOM 1023 O O . ASP A 1 134 ? -9.779 -10.416 3.847 1.00 91.88 134 ASP A O 1
ATOM 1027 N N . VAL A 1 135 ? -10.416 -8.560 4.940 1.00 93.69 135 VAL A N 1
ATOM 1028 C CA . VAL A 1 135 ? -10.346 -7.682 3.762 1.00 93.69 135 VAL A CA 1
ATOM 1029 C C . VAL A 1 135 ? -8.930 -7.633 3.185 1.00 93.69 135 VAL A C 1
ATOM 1031 O O . VAL A 1 135 ? -8.746 -7.836 1.986 1.00 93.69 135 VAL A O 1
ATOM 1034 N N . LEU A 1 136 ? -7.909 -7.397 4.011 1.00 95.75 136 LEU A N 1
ATOM 1035 C CA . LEU A 1 136 ? -6.525 -7.236 3.546 1.00 95.75 136 LEU A CA 1
ATOM 1036 C C . LEU A 1 136 ? -5.932 -8.539 2.989 1.00 95.75 136 LEU A C 1
ATOM 1038 O O . LEU A 1 136 ? -5.145 -8.512 2.043 1.00 95.75 136 LEU A O 1
ATOM 1042 N N . THR A 1 137 ? -6.341 -9.691 3.522 1.00 95.81 137 THR A N 1
ATOM 1043 C CA . THR A 1 137 ? -5.896 -10.992 3.002 1.00 95.81 137 THR A CA 1
ATOM 1044 C C . THR A 1 137 ? -6.569 -11.324 1.672 1.00 95.81 137 THR A C 1
ATOM 1046 O O . THR A 1 137 ? -5.910 -11.809 0.751 1.00 95.81 137 THR A O 1
ATOM 1049 N N . SER A 1 138 ? -7.876 -11.073 1.563 1.00 93.38 138 SER A N 1
ATOM 1050 C CA . SER A 1 138 ? -8.687 -11.505 0.419 1.00 93.38 138 SER A CA 1
ATOM 1051 C C . SER A 1 138 ? -8.663 -10.538 -0.765 1.00 93.38 138 SER A C 1
ATOM 1053 O O . SER A 1 138 ? -8.897 -10.971 -1.893 1.00 93.38 138 SER A O 1
ATOM 1055 N N . THR A 1 139 ? -8.344 -9.256 -0.550 1.00 94.56 139 THR A N 1
ATOM 1056 C CA . THR A 1 139 ? -8.374 -8.243 -1.615 1.00 94.56 139 THR A CA 1
ATOM 1057 C C . THR A 1 139 ? -7.343 -8.554 -2.707 1.00 94.56 139 THR A C 1
ATOM 1059 O O . THR A 1 139 ? -6.136 -8.522 -2.429 1.00 94.56 139 THR A O 1
ATOM 1062 N N . PRO A 1 140 ? -7.768 -8.831 -3.956 1.00 94.25 140 PRO A N 1
ATOM 1063 C CA . PRO A 1 140 ? -6.849 -8.997 -5.073 1.00 94.25 140 PRO A CA 1
ATOM 1064 C C . PRO A 1 140 ? -6.274 -7.641 -5.495 1.00 94.25 140 PRO A C 1
ATOM 1066 O O . PRO A 1 140 ? -6.970 -6.627 -5.480 1.00 94.25 140 PRO A O 1
ATOM 1069 N N . PHE A 1 141 ? -5.005 -7.627 -5.895 1.00 95.00 141 PHE A N 1
ATOM 1070 C CA . PHE A 1 141 ? -4.360 -6.443 -6.451 1.00 95.00 141 PHE A CA 1
ATOM 1071 C C . PHE A 1 141 ? -3.217 -6.833 -7.391 1.00 95.00 141 PHE A C 1
ATOM 1073 O O . PHE A 1 141 ? -2.551 -7.846 -7.175 1.00 95.00 141 PHE A O 1
ATOM 1080 N N . GLU A 1 142 ? -2.993 -5.987 -8.396 1.00 92.00 142 GLU A N 1
ATOM 1081 C CA . GLU A 1 142 ? -1.889 -6.084 -9.367 1.00 92.00 142 GLU A CA 1
ATOM 1082 C C . GLU A 1 142 ? -0.852 -4.965 -9.175 1.00 92.00 142 GLU A C 1
ATOM 1084 O O . GLU A 1 142 ? 0.229 -4.985 -9.756 1.00 92.00 142 GLU A O 1
ATOM 1089 N N . ARG A 1 143 ? -1.192 -3.942 -8.383 1.00 93.81 143 ARG A N 1
ATOM 1090 C CA . ARG A 1 143 ? -0.360 -2.762 -8.108 1.00 93.81 143 ARG A CA 1
ATOM 1091 C C . ARG A 1 143 ? -0.435 -2.426 -6.625 1.00 93.81 143 ARG A C 1
ATOM 1093 O O . ARG A 1 143 ? -1.534 -2.440 -6.065 1.00 93.81 143 ARG A O 1
ATOM 1100 N N . ILE A 1 144 ? 0.678 -2.037 -6.003 1.00 96.19 144 ILE A N 1
ATOM 1101 C CA . ILE A 1 144 ? 0.680 -1.625 -4.585 1.00 96.19 144 ILE A CA 1
ATOM 1102 C C . ILE A 1 144 ? -0.282 -0.456 -4.332 1.00 96.19 144 ILE A C 1
ATOM 1104 O O . ILE A 1 144 ? -0.933 -0.416 -3.293 1.00 96.19 144 ILE A O 1
ATOM 1108 N N . GLU A 1 145 ? -0.462 0.453 -5.294 1.00 95.19 145 GLU A N 1
ATOM 1109 C CA . GLU A 1 145 ? -1.428 1.554 -5.170 1.00 95.19 145 GLU A CA 1
ATOM 1110 C C . GLU A 1 145 ? -2.875 1.055 -4.985 1.00 95.19 145 GLU A C 1
ATOM 1112 O O . GLU A 1 145 ? -3.625 1.606 -4.180 1.00 95.19 145 GLU A O 1
ATOM 1117 N N . GLN A 1 146 ? -3.272 -0.016 -5.686 1.00 95.19 146 GLN A N 1
ATOM 1118 C CA . GLN A 1 146 ? -4.604 -0.618 -5.536 1.00 95.19 146 GLN A CA 1
ATOM 1119 C C . GLN A 1 146 ? -4.777 -1.203 -4.134 1.00 95.19 146 GLN A C 1
ATOM 1121 O O . GLN A 1 146 ? -5.809 -0.995 -3.497 1.00 95.19 146 GLN A O 1
ATOM 1126 N N . TYR A 1 147 ? -3.743 -1.882 -3.633 1.00 97.00 147 TYR A N 1
ATOM 1127 C CA . TYR A 1 147 ? -3.739 -2.403 -2.273 1.00 97.00 147 TYR A CA 1
ATOM 1128 C C . TYR A 1 147 ? -3.783 -1.279 -1.230 1.00 97.00 147 TYR A C 1
ATOM 1130 O O . TYR A 1 147 ? -4.528 -1.367 -0.258 1.00 97.00 147 TYR A O 1
ATOM 1138 N N . GLY A 1 148 ? -3.075 -0.172 -1.472 1.00 96.06 148 GLY A N 1
ATOM 1139 C CA . GLY A 1 148 ? -3.118 1.012 -0.617 1.00 96.06 148 GLY A CA 1
ATOM 1140 C C . GLY A 1 148 ? -4.513 1.633 -0.516 1.00 96.06 148 GLY A C 1
ATOM 1141 O O . GLY A 1 148 ? -4.940 1.999 0.575 1.00 96.06 148 GLY A O 1
ATOM 1142 N N . ARG A 1 149 ? -5.291 1.652 -1.607 1.00 95.69 149 ARG A N 1
ATOM 1143 C CA . ARG A 1 149 ? -6.704 2.080 -1.562 1.00 95.69 149 ARG A CA 1
ATOM 1144 C C . ARG A 1 149 ? -7.562 1.160 -0.687 1.00 95.69 149 ARG A C 1
ATOM 1146 O O . ARG A 1 149 ? -8.442 1.645 0.021 1.00 95.69 149 ARG A O 1
ATOM 1153 N N . ALA A 1 150 ? -7.302 -0.149 -0.701 1.00 95.06 150 ALA A N 1
ATOM 1154 C CA . ALA A 1 150 ? -7.994 -1.095 0.174 1.00 95.06 150 ALA A CA 1
ATOM 1155 C C . ALA A 1 150 ? -7.636 -0.865 1.651 1.00 95.06 150 ALA A C 1
ATOM 1157 O O . ALA A 1 150 ? -8.527 -0.793 2.495 1.00 95.06 150 ALA A O 1
ATOM 1158 N N . VAL A 1 151 ? -6.350 -0.652 1.952 1.00 96.19 151 VAL A N 1
ATOM 1159 C CA . VAL A 1 151 ? -5.877 -0.267 3.293 1.00 96.19 151 VAL A CA 1
ATOM 1160 C C . VAL A 1 151 ? -6.543 1.029 3.760 1.00 96.19 151 VAL A C 1
ATOM 1162 O O . VAL A 1 151 ? -7.049 1.089 4.882 1.00 96.19 151 VAL A O 1
ATOM 1165 N N . GLN A 1 152 ? -6.619 2.046 2.899 1.00 95.00 152 GLN A N 1
ATOM 1166 C CA . GLN A 1 152 ? -7.294 3.303 3.211 1.00 95.00 152 GLN A CA 1
ATOM 1167 C C . GLN A 1 152 ? -8.785 3.092 3.515 1.00 95.00 152 GLN A C 1
ATOM 1169 O O . GLN A 1 152 ? -9.278 3.611 4.516 1.00 95.00 152 GLN A O 1
ATOM 1174 N N . SER A 1 153 ? -9.489 2.294 2.708 1.00 95.31 153 SER A N 1
ATOM 1175 C CA . SER A 1 153 ? -10.905 1.982 2.934 1.00 95.31 153 SER A CA 1
ATOM 1176 C C . SER A 1 153 ? -11.134 1.266 4.269 1.00 95.31 153 SER A C 1
ATOM 1178 O O . SER A 1 153 ? -12.035 1.638 5.023 1.00 95.31 153 SER A O 1
ATOM 1180 N N . VAL A 1 154 ? -10.279 0.297 4.618 1.00 95.81 154 VAL A N 1
ATOM 1181 C CA . VAL A 1 154 ? -10.318 -0.371 5.929 1.00 95.81 154 VAL A CA 1
ATOM 1182 C C . VAL A 1 154 ? -10.106 0.643 7.054 1.00 95.81 154 VAL A C 1
ATOM 1184 O O . VAL A 1 154 ? -10.878 0.659 8.011 1.00 95.81 154 VAL A O 1
ATOM 1187 N N . ALA A 1 155 ? -9.115 1.532 6.933 1.00 95.31 155 ALA A N 1
ATOM 1188 C CA . ALA A 1 155 ? -8.855 2.569 7.929 1.00 95.31 155 ALA A CA 1
ATOM 1189 C C . ALA A 1 155 ? -10.054 3.514 8.115 1.00 95.31 155 ALA A C 1
ATOM 1191 O O . ALA A 1 155 ? -10.411 3.849 9.242 1.00 95.31 155 ALA A O 1
ATOM 1192 N N . GLU A 1 156 ? -10.686 3.950 7.026 1.00 94.94 156 GLU A N 1
ATOM 1193 C CA . GLU A 1 156 ? -11.872 4.812 7.058 1.00 94.94 156 GLU A CA 1
ATOM 1194 C C . GLU A 1 156 ? -13.063 4.124 7.734 1.00 94.94 156 GLU A C 1
ATOM 1196 O O . GLU A 1 156 ? -13.695 4.721 8.609 1.00 94.94 156 GLU A O 1
ATOM 1201 N N . ASN A 1 157 ? -13.319 2.856 7.407 1.00 94.56 157 ASN A N 1
ATOM 1202 C CA . ASN A 1 157 ? -14.383 2.071 8.031 1.00 94.56 157 ASN A CA 1
ATOM 1203 C C . ASN A 1 157 ? -14.139 1.871 9.534 1.00 94.56 157 ASN A C 1
ATOM 1205 O O . ASN A 1 157 ? -15.044 2.084 10.336 1.00 94.56 157 ASN A O 1
ATOM 1209 N N . LEU A 1 158 ? -12.907 1.552 9.941 1.00 94.69 158 LEU A N 1
ATOM 1210 C CA . LEU A 1 158 ? -12.547 1.421 11.357 1.00 94.69 158 LEU A CA 1
ATOM 1211 C C . LEU A 1 158 ? -12.738 2.737 12.125 1.00 94.69 158 LEU A C 1
ATOM 1213 O O . LEU A 1 158 ? -13.342 2.730 13.199 1.00 94.69 158 LEU A O 1
ATOM 1217 N N . ARG A 1 159 ? -12.293 3.876 11.566 1.00 93.88 159 ARG A N 1
ATOM 1218 C CA . ARG A 1 159 ? -12.496 5.203 12.185 1.00 93.88 159 ARG A CA 1
ATOM 1219 C C . ARG A 1 159 ? -13.972 5.533 12.335 1.00 93.88 159 ARG A C 1
ATOM 1221 O O . ARG A 1 159 ? -14.380 6.017 13.387 1.00 93.88 159 ARG A O 1
ATOM 1228 N N . ARG A 1 160 ? -14.769 5.259 11.301 1.00 93.56 160 ARG A N 1
ATOM 1229 C CA . ARG A 1 160 ? -16.218 5.481 11.315 1.00 93.56 160 ARG A CA 1
ATOM 1230 C C . ARG A 1 160 ? -16.904 4.701 12.437 1.00 93.56 160 ARG A C 1
ATOM 1232 O O . ARG A 1 160 ? -17.843 5.215 13.035 1.00 93.56 160 ARG A O 1
ATOM 1239 N N . GLU A 1 161 ? -16.424 3.499 12.741 1.00 91.56 161 GLU A N 1
ATOM 1240 C CA . GLU A 1 161 ? -16.970 2.671 13.820 1.00 91.56 161 GLU A CA 1
ATOM 1241 C C . GLU A 1 161 ? -16.351 2.954 15.202 1.00 91.56 161 GLU A C 1
ATOM 1243 O O . GLU A 1 161 ? -16.785 2.391 16.208 1.00 91.56 161 GLU A O 1
ATOM 1248 N N . GLY A 1 162 ? -15.394 3.885 15.293 1.00 89.94 162 GLY A N 1
ATOM 1249 C CA . GLY A 1 162 ? -14.741 4.270 16.547 1.00 89.94 162 GLY A CA 1
ATOM 1250 C C . GLY A 1 162 ? -13.663 3.288 17.013 1.00 89.94 162 GLY A C 1
ATOM 1251 O O . GLY A 1 162 ? -13.375 3.221 18.205 1.00 89.94 162 GLY A O 1
ATOM 1252 N N . VAL A 1 163 ? -13.075 2.518 16.094 1.00 92.50 163 VAL A N 1
ATOM 1253 C CA . VAL A 1 163 ? -11.968 1.593 16.376 1.00 92.50 163 VAL A CA 1
ATOM 1254 C C . VAL A 1 163 ? -10.628 2.265 16.076 1.00 92.50 163 VAL A C 1
ATOM 1256 O O . VAL A 1 163 ? -10.462 2.946 15.061 1.00 92.50 163 VAL A O 1
ATOM 1259 N N . THR A 1 164 ? -9.637 2.052 16.942 1.00 92.00 164 THR A N 1
ATOM 1260 C CA . THR A 1 164 ? -8.284 2.592 16.756 1.00 92.00 164 THR A CA 1
ATOM 1261 C C . THR A 1 164 ? -7.558 1.898 15.616 1.00 92.00 164 THR A C 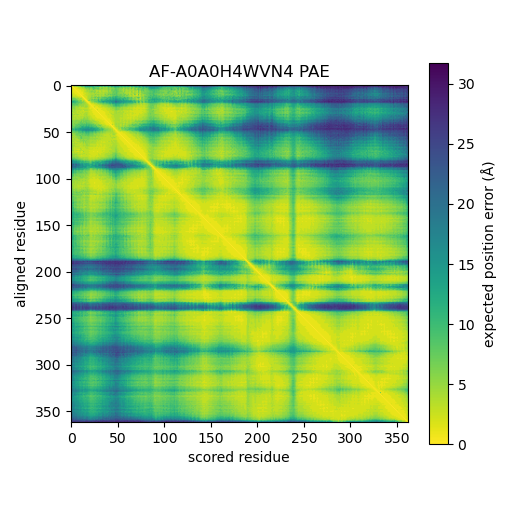1
ATOM 1263 O O . THR A 1 164 ? -7.107 0.761 15.748 1.00 92.00 164 THR A O 1
ATOM 1266 N N . VAL A 1 165 ? -7.384 2.623 14.512 1.00 93.12 165 VAL A N 1
ATOM 1267 C CA . VAL A 1 165 ? -6.683 2.139 13.313 1.00 93.12 165 VAL A CA 1
ATOM 1268 C C . VAL A 1 165 ? -5.256 1.685 13.624 1.00 93.12 165 VAL A C 1
ATOM 1270 O O . VAL A 1 165 ? -4.846 0.631 13.155 1.00 93.12 165 VAL A O 1
ATOM 1273 N N . GLU A 1 166 ? -4.517 2.440 14.441 1.00 91.75 166 GLU A N 1
ATOM 1274 C CA . GLU A 1 166 ? -3.116 2.139 14.776 1.00 91.75 166 GLU A CA 1
ATOM 1275 C C . GLU A 1 166 ? -2.972 0.768 15.462 1.00 91.75 166 GLU A C 1
ATOM 1277 O O . GLU A 1 166 ? -2.132 -0.041 15.063 1.00 91.75 166 GLU A O 1
ATOM 1282 N N . ALA A 1 167 ? -3.840 0.467 16.435 1.00 91.56 167 ALA A N 1
ATOM 1283 C CA . ALA A 1 167 ? -3.853 -0.821 17.127 1.00 91.56 167 ALA A CA 1
ATOM 1284 C C . ALA A 1 167 ? -4.215 -1.968 16.168 1.00 91.56 167 ALA A C 1
ATOM 1286 O O . ALA A 1 167 ? -3.549 -3.000 16.153 1.00 91.56 167 ALA A O 1
ATOM 1287 N N . VAL A 1 168 ? -5.224 -1.765 15.312 1.00 94.62 168 VAL A N 1
ATOM 1288 C CA . VAL A 1 168 ? -5.649 -2.777 14.333 1.00 94.62 168 VAL A CA 1
ATOM 1289 C C . VAL A 1 168 ? -4.555 -3.070 13.307 1.00 94.62 168 VAL A C 1
ATOM 1291 O O . VAL A 1 168 ? -4.270 -4.234 13.031 1.00 94.62 168 VAL A O 1
ATOM 1294 N N . PHE A 1 169 ? -3.925 -2.043 12.735 1.00 95.00 169 PHE A N 1
ATOM 1295 C CA . PHE A 1 169 ? -2.878 -2.242 11.736 1.00 95.00 169 PHE A CA 1
ATOM 1296 C C . PHE A 1 169 ? -1.598 -2.810 12.331 1.00 95.00 169 PHE A C 1
ATOM 1298 O O . PHE A 1 169 ? -0.994 -3.656 11.681 1.00 95.00 169 PHE A O 1
ATOM 1305 N N . THR A 1 170 ? -1.244 -2.472 13.572 1.00 93.31 170 THR A N 1
ATOM 1306 C CA . THR A 1 170 ? -0.147 -3.151 14.284 1.00 93.31 170 THR A CA 1
ATOM 1307 C C . THR A 1 170 ? -0.359 -4.670 14.304 1.00 93.31 170 THR A C 1
ATOM 1309 O O . THR A 1 170 ? 0.541 -5.421 13.938 1.00 93.31 170 THR A O 1
ATOM 1312 N N . GLU A 1 171 ? -1.580 -5.125 14.595 1.00 94.75 171 GLU A N 1
ATOM 1313 C CA . GLU A 1 171 ? -1.955 -6.549 14.598 1.00 94.75 171 GLU A CA 1
ATOM 1314 C C . GLU A 1 171 ? -2.108 -7.167 13.194 1.00 94.75 171 GLU A C 1
ATOM 1316 O O . GLU A 1 171 ? -2.122 -8.393 13.037 1.00 94.75 171 GLU A O 1
ATOM 1321 N N . CYS A 1 172 ? -2.250 -6.344 12.154 1.00 95.81 172 CYS A N 1
ATOM 1322 C CA . CYS A 1 172 ? -2.363 -6.781 10.758 1.00 95.81 172 CYS A CA 1
ATOM 1323 C C . CYS A 1 172 ? -1.056 -6.624 9.970 1.00 95.81 172 CYS A C 1
ATOM 1325 O O . CYS A 1 172 ? -1.030 -6.941 8.778 1.00 95.81 172 CYS A O 1
ATOM 1327 N N . ARG A 1 173 ? 0.020 -6.150 10.608 1.00 95.62 173 ARG A N 1
ATOM 1328 C CA . ARG A 1 173 ? 1.295 -5.848 9.954 1.00 95.62 173 ARG A CA 1
ATOM 1329 C C . ARG A 1 173 ? 1.823 -7.037 9.159 1.00 95.62 173 ARG A C 1
ATOM 1331 O O . ARG A 1 173 ? 2.113 -6.885 7.978 1.00 95.62 173 ARG A O 1
ATOM 1338 N N . ASP A 1 174 ? 1.852 -8.222 9.759 1.00 96.38 174 ASP A N 1
ATOM 1339 C CA . ASP A 1 174 ? 2.360 -9.434 9.104 1.00 96.38 174 ASP A CA 1
ATOM 1340 C C . ASP A 1 174 ? 1.559 -9.807 7.850 1.00 96.38 174 ASP A C 1
ATOM 1342 O O . ASP A 1 174 ? 2.126 -10.256 6.855 1.00 96.38 174 ASP A O 1
ATOM 1346 N N . VAL A 1 175 ? 0.240 -9.580 7.859 1.00 96.88 175 VAL A N 1
ATOM 1347 C CA . VAL A 1 175 ? -0.620 -9.806 6.686 1.00 96.88 175 VAL A CA 1
ATOM 1348 C C . VAL A 1 175 ? -0.241 -8.834 5.572 1.00 96.88 175 VAL A C 1
ATOM 1350 O O . VAL A 1 175 ? -0.021 -9.255 4.437 1.00 96.88 175 VAL A O 1
ATOM 1353 N N . ILE A 1 176 ? -0.115 -7.545 5.896 1.00 96.81 176 ILE A N 1
ATOM 1354 C CA . ILE A 1 176 ? 0.269 -6.496 4.943 1.00 96.81 176 ILE A CA 1
ATOM 1355 C C . ILE A 1 176 ? 1.653 -6.794 4.351 1.00 96.81 176 ILE A C 1
ATOM 1357 O O . ILE A 1 176 ? 1.801 -6.840 3.129 1.00 96.81 176 ILE A O 1
ATOM 1361 N N . GLU A 1 177 ? 2.651 -7.056 5.196 1.00 97.19 177 GLU A N 1
ATOM 1362 C CA . GLU A 1 177 ? 4.022 -7.344 4.769 1.00 97.19 177 GLU A CA 1
ATOM 1363 C C . GLU A 1 177 ? 4.118 -8.633 3.941 1.00 97.19 177 GLU A C 1
ATOM 1365 O O . GLU A 1 177 ? 4.831 -8.669 2.933 1.00 97.19 177 GLU A O 1
ATOM 1370 N N . SER A 1 178 ? 3.368 -9.676 4.311 1.00 97.38 178 SER A N 1
ATOM 1371 C CA . SER A 1 178 ? 3.297 -10.932 3.560 1.00 97.38 178 SER A CA 1
ATOM 1372 C C . SER A 1 178 ? 2.737 -10.716 2.152 1.00 97.38 178 SER A C 1
ATOM 1374 O O . SER A 1 178 ? 3.361 -11.134 1.174 1.00 97.38 178 SER A O 1
ATOM 1376 N N . ARG A 1 179 ? 1.618 -9.988 2.026 1.00 97.25 179 ARG A N 1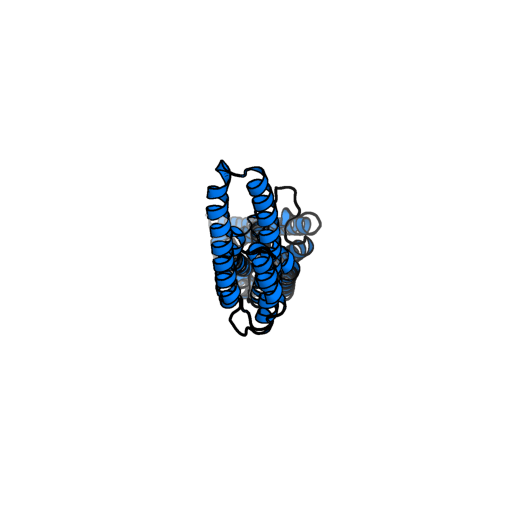
ATOM 1377 C CA . ARG A 1 179 ? 0.982 -9.675 0.733 1.00 97.25 179 ARG A CA 1
ATOM 1378 C C . ARG A 1 179 ? 1.897 -8.850 -0.173 1.00 97.25 179 ARG A C 1
ATOM 1380 O O . ARG A 1 179 ? 2.040 -9.169 -1.353 1.00 97.25 179 ARG A O 1
ATOM 1387 N N . LEU A 1 180 ? 2.562 -7.833 0.375 1.00 97.38 180 LEU A N 1
ATOM 1388 C CA . LEU A 1 180 ? 3.513 -6.994 -0.365 1.00 97.38 180 LEU A CA 1
ATOM 1389 C C . LEU A 1 180 ? 4.758 -7.782 -0.799 1.00 97.38 180 LEU A C 1
ATOM 1391 O O . LEU A 1 180 ? 5.214 -7.659 -1.936 1.00 97.38 180 LEU A O 1
ATOM 1395 N N . SER A 1 181 ? 5.282 -8.641 0.078 1.00 96.69 181 SER A N 1
ATOM 1396 C CA . SER A 1 181 ? 6.410 -9.521 -0.243 1.00 96.69 181 SER A CA 1
ATOM 1397 C C . SER A 1 181 ? 6.055 -10.537 -1.324 1.00 96.69 181 SER A C 1
ATOM 1399 O O . SER A 1 181 ? 6.874 -10.838 -2.191 1.00 96.69 181 SER A O 1
ATOM 1401 N N . GLU A 1 182 ? 4.847 -11.097 -1.275 1.00 95.31 182 GLU A N 1
ATOM 1402 C CA . GLU A 1 182 ? 4.353 -12.020 -2.292 1.00 95.31 182 GLU A CA 1
ATOM 1403 C C . GLU A 1 182 ? 4.249 -11.327 -3.654 1.00 95.31 182 GLU A C 1
ATOM 1405 O O . GLU A 1 182 ? 4.738 -11.863 -4.648 1.00 95.31 182 GLU A O 1
ATOM 1410 N N . HIS A 1 183 ? 3.696 -10.113 -3.686 1.00 94.81 183 HIS A N 1
ATOM 1411 C CA . HIS A 1 183 ? 3.634 -9.284 -4.888 1.00 94.81 183 HIS A CA 1
ATOM 1412 C C . HIS A 1 183 ? 5.023 -9.020 -5.481 1.00 94.81 183 HIS A C 1
ATOM 1414 O O . HIS A 1 183 ? 5.258 -9.317 -6.652 1.00 94.81 183 HIS A O 1
ATOM 1420 N N . ALA A 1 184 ? 5.990 -8.592 -4.663 1.00 94.12 184 ALA A N 1
ATOM 1421 C CA . ALA A 1 184 ? 7.371 -8.390 -5.109 1.00 94.12 184 ALA A CA 1
ATOM 1422 C C . ALA A 1 184 ? 7.990 -9.663 -5.725 1.00 94.12 184 ALA A C 1
ATOM 1424 O O . ALA A 1 184 ? 8.663 -9.606 -6.759 1.00 94.12 184 ALA A O 1
ATOM 1425 N N . ARG A 1 185 ? 7.721 -10.839 -5.135 1.00 92.31 185 ARG A N 1
ATOM 1426 C CA . ARG A 1 185 ? 8.174 -12.127 -5.688 1.00 92.31 185 ARG A CA 1
ATOM 1427 C C . ARG A 1 185 ? 7.533 -12.445 -7.036 1.00 92.31 185 ARG A C 1
ATOM 1429 O O . ARG A 1 185 ? 8.216 -13.033 -7.872 1.00 92.31 185 ARG A O 1
ATOM 1436 N N . ARG A 1 186 ? 6.258 -12.102 -7.251 1.00 89.81 186 ARG A N 1
ATOM 1437 C CA . ARG A 1 186 ? 5.591 -12.291 -8.552 1.00 89.81 186 ARG A CA 1
ATOM 1438 C C . ARG A 1 186 ? 6.235 -11.404 -9.614 1.00 89.81 186 ARG A C 1
ATOM 1440 O O . ARG A 1 186 ? 6.665 -11.924 -10.636 1.00 89.81 186 ARG A O 1
ATOM 1447 N N . LEU A 1 187 ? 6.444 -10.123 -9.307 1.00 86.44 187 LEU A N 1
ATOM 1448 C CA . LEU A 1 187 ? 7.107 -9.177 -10.213 1.00 86.44 187 LEU A CA 1
ATOM 1449 C C . LEU A 1 187 ? 8.498 -9.646 -10.668 1.00 86.44 187 LEU A C 1
ATOM 1451 O O . LEU A 1 187 ? 8.887 -9.427 -11.811 1.00 86.44 187 LEU A O 1
ATOM 1455 N N . SER A 1 188 ? 9.250 -10.323 -9.795 1.00 82.94 188 SER A N 1
ATOM 1456 C CA . SER A 1 188 ? 10.580 -10.845 -10.142 1.00 82.94 188 SER A CA 1
ATOM 1457 C C . SER A 1 188 ? 10.572 -12.099 -11.031 1.00 82.94 188 SER A C 1
ATOM 1459 O O . SER A 1 188 ? 11.620 -12.443 -11.574 1.00 82.94 188 SER A O 1
ATOM 1461 N N . ARG A 1 189 ? 9.448 -12.819 -11.166 1.00 75.00 189 ARG A N 1
ATOM 1462 C CA . ARG A 1 189 ? 9.394 -14.102 -11.897 1.00 75.00 189 ARG A CA 1
ATOM 1463 C C . ARG A 1 189 ? 9.145 -13.962 -13.403 1.00 75.00 189 ARG A C 1
ATOM 1465 O O . ARG A 1 189 ? 9.543 -14.860 -14.138 1.00 75.00 189 ARG A O 1
ATOM 1472 N N . ASP A 1 190 ? 8.573 -12.851 -13.862 1.00 62.22 190 ASP A N 1
ATOM 1473 C CA . ASP A 1 190 ? 7.945 -12.776 -15.195 1.00 62.22 190 ASP A CA 1
ATOM 1474 C C . ASP A 1 190 ? 8.786 -12.112 -16.305 1.00 62.22 190 ASP A C 1
ATOM 1476 O O . ASP A 1 190 ? 8.294 -11.850 -17.399 1.00 62.22 190 ASP A O 1
ATOM 1480 N N . ALA A 1 191 ? 10.080 -11.864 -16.095 1.00 59.69 191 ALA A N 1
ATOM 1481 C CA . ALA A 1 191 ? 10.886 -11.123 -17.068 1.00 59.69 191 ALA A CA 1
ATOM 1482 C C . ALA A 1 191 ? 11.640 -12.029 -18.066 1.00 59.69 191 ALA A C 1
ATOM 1484 O O . ALA A 1 191 ? 12.854 -12.228 -17.959 1.00 59.69 191 ALA A O 1
ATOM 1485 N N . ALA A 1 192 ? 10.951 -12.544 -19.090 1.00 65.00 192 ALA A N 1
ATOM 1486 C CA . ALA A 1 192 ? 11.629 -13.083 -20.271 1.00 65.00 192 ALA A CA 1
ATOM 1487 C C . ALA A 1 192 ? 12.258 -11.933 -21.084 1.00 65.00 192 ALA A C 1
ATOM 1489 O O . ALA A 1 192 ? 11.591 -10.966 -21.438 1.00 65.00 192 ALA A O 1
ATOM 1490 N N . ASN A 1 193 ? 13.556 -12.020 -21.392 1.00 70.69 193 ASN A N 1
ATOM 1491 C CA . ASN A 1 193 ? 14.275 -10.975 -22.137 1.00 70.69 193 ASN A CA 1
ATOM 1492 C C . ASN A 1 193 ? 15.117 -11.553 -23.274 1.00 70.69 193 ASN A C 1
ATOM 1494 O O . ASN A 1 193 ? 16.356 -11.526 -23.210 1.00 70.69 193 ASN A O 1
ATOM 1498 N N . PRO A 1 194 ? 14.471 -12.128 -24.302 1.00 78.25 194 PRO A N 1
ATOM 1499 C CA . PRO A 1 194 ? 15.184 -12.475 -25.513 1.00 78.25 194 PRO A CA 1
ATOM 1500 C C . PRO A 1 194 ? 15.742 -11.189 -26.152 1.00 78.25 194 PRO A C 1
ATOM 1502 O O . PRO A 1 194 ? 15.035 -10.179 -26.226 1.00 78.25 194 PRO A O 1
ATOM 1505 N N . PRO A 1 195 ? 17.005 -11.181 -26.617 1.00 78.94 195 PRO A N 1
ATOM 1506 C CA . PRO A 1 195 ? 17.496 -10.070 -27.419 1.00 78.94 195 PRO A CA 1
ATOM 1507 C C . PRO A 1 195 ? 16.637 -9.940 -28.689 1.00 78.94 195 PRO A C 1
ATOM 1509 O O . PRO A 1 195 ? 16.209 -10.964 -29.232 1.00 78.94 195 PRO A O 1
ATOM 1512 N N . PRO A 1 196 ? 16.392 -8.716 -29.192 1.00 82.88 196 PRO A N 1
ATOM 1513 C CA . PRO A 1 196 ? 15.660 -8.551 -30.439 1.00 82.88 196 PRO A CA 1
ATOM 1514 C C . PRO A 1 196 ? 16.419 -9.235 -31.584 1.00 82.88 196 PRO A C 1
ATOM 1516 O O . PRO A 1 196 ? 17.652 -9.299 -31.582 1.00 82.88 196 PRO A O 1
ATOM 1519 N N . ALA A 1 197 ? 15.681 -9.774 -32.553 1.00 82.44 197 ALA A N 1
ATOM 1520 C CA . ALA A 1 197 ? 16.264 -10.312 -33.773 1.00 82.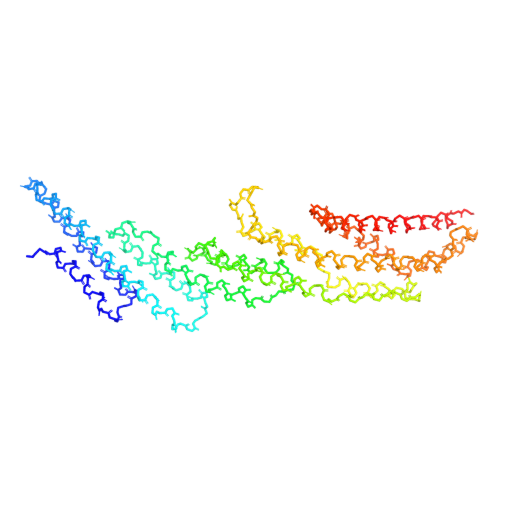44 197 ALA A CA 1
ATOM 1521 C C . ALA A 1 197 ? 16.730 -9.167 -34.687 1.00 82.44 197 ALA A C 1
ATOM 1523 O O . ALA A 1 197 ? 16.099 -8.117 -34.767 1.00 82.44 197 ALA A O 1
ATOM 1524 N N . THR A 1 198 ? 17.790 -9.379 -35.465 1.00 79.00 198 THR A N 1
ATOM 1525 C CA . THR A 1 198 ? 18.359 -8.327 -36.330 1.00 79.00 198 THR A CA 1
ATOM 1526 C C . THR A 1 198 ? 17.360 -7.775 -37.357 1.00 79.00 198 THR A C 1
ATOM 1528 O O . THR A 1 198 ? 17.421 -6.611 -37.738 1.00 79.00 198 THR A O 1
ATOM 1531 N N . THR A 1 199 ? 16.399 -8.580 -37.806 1.00 80.75 199 THR A N 1
ATOM 1532 C CA . THR A 1 199 ? 15.335 -8.120 -38.710 1.00 80.75 199 THR A CA 1
ATOM 1533 C C . THR A 1 199 ? 14.243 -7.329 -37.985 1.00 80.75 199 THR A C 1
ATOM 1535 O O . THR A 1 199 ? 13.666 -6.421 -38.586 1.00 80.75 199 THR A O 1
ATOM 1538 N N . SER A 1 200 ? 13.999 -7.610 -36.697 1.00 86.38 200 SER A N 1
ATOM 1539 C CA . SER A 1 200 ? 12.943 -6.969 -35.902 1.00 86.38 200 SER A CA 1
ATOM 1540 C C . SER A 1 200 ? 13.294 -5.538 -35.485 1.00 86.38 200 SER A C 1
ATOM 1542 O O . SER A 1 200 ? 12.408 -4.724 -35.211 1.00 86.38 200 SER A O 1
ATOM 1544 N N . VAL A 1 201 ? 14.587 -5.195 -35.461 1.00 88.88 201 VAL A N 1
ATOM 1545 C CA . VAL A 1 201 ? 15.044 -3.856 -35.067 1.00 88.88 201 VAL A CA 1
ATOM 1546 C C . VAL A 1 201 ? 14.827 -2.792 -36.141 1.00 88.88 201 VAL A C 1
ATOM 1548 O O . VAL A 1 201 ? 14.777 -1.617 -35.799 1.00 88.88 201 VAL A O 1
ATOM 1551 N N . LEU A 1 202 ? 14.666 -3.168 -37.417 1.00 89.31 202 LEU A N 1
ATOM 1552 C CA . LEU A 1 202 ? 14.502 -2.226 -38.539 1.00 89.31 202 LEU A CA 1
ATOM 1553 C C . LEU A 1 202 ? 13.044 -2.009 -38.965 1.00 89.31 202 LEU A C 1
ATOM 1555 O O . LEU A 1 202 ? 12.734 -1.009 -39.615 1.00 89.31 202 LEU A O 1
ATOM 1559 N N . ASN A 1 203 ? 12.152 -2.949 -38.657 1.00 89.31 203 ASN A N 1
ATOM 1560 C CA . ASN A 1 203 ? 10.780 -2.966 -39.170 1.00 89.31 203 ASN A CA 1
ATOM 1561 C C . ASN A 1 203 ? 9.716 -2.550 -38.135 1.00 89.31 203 ASN A C 1
ATOM 1563 O O . ASN A 1 203 ? 8.552 -2.410 -38.508 1.00 89.31 203 ASN A O 1
ATOM 1567 N N . GLY A 1 204 ? 10.113 -2.323 -36.879 1.00 88.50 204 GLY A N 1
ATOM 1568 C CA . GLY A 1 204 ? 9.218 -1.932 -35.790 1.00 88.50 204 GLY A CA 1
ATOM 1569 C C . GLY A 1 204 ? 8.705 -3.096 -34.939 1.00 88.50 204 GLY A C 1
ATOM 1570 O O . GLY A 1 204 ? 8.013 -2.850 -33.954 1.00 88.50 204 GLY A O 1
ATOM 1571 N N . ASP A 1 205 ? 9.067 -4.344 -35.239 1.00 92.50 205 ASP A N 1
ATOM 1572 C CA . ASP A 1 205 ? 8.646 -5.500 -34.437 1.00 92.50 205 ASP A CA 1
ATOM 1573 C C . ASP A 1 205 ? 9.282 -5.470 -33.040 1.00 92.50 205 ASP A C 1
ATOM 1575 O O . ASP A 1 205 ? 8.627 -5.794 -32.050 1.00 92.50 205 ASP A O 1
ATOM 1579 N N . ALA A 1 206 ? 10.528 -4.990 -32.927 1.00 92.62 206 ALA A N 1
ATOM 1580 C CA . ALA A 1 206 ? 11.185 -4.785 -31.635 1.00 92.62 206 ALA A CA 1
ATOM 1581 C C . ALA A 1 206 ? 10.429 -3.783 -30.742 1.00 92.62 206 ALA A C 1
ATOM 1583 O O . ALA A 1 206 ? 10.404 -3.961 -29.523 1.00 92.62 206 ALA A O 1
ATOM 1584 N N . TYR A 1 207 ? 9.780 -2.775 -31.340 1.00 93.81 207 TYR A N 1
ATOM 1585 C CA . TYR A 1 207 ? 8.901 -1.832 -30.641 1.00 93.81 207 TYR A CA 1
ATOM 1586 C C . TYR A 1 207 ? 7.609 -2.507 -30.170 1.00 93.81 207 TYR A C 1
ATOM 1588 O O . TYR A 1 207 ? 7.193 -2.299 -29.032 1.00 93.81 207 TYR A O 1
ATOM 1596 N N . VAL A 1 208 ? 6.979 -3.321 -31.027 1.00 92.50 208 VAL A N 1
ATOM 1597 C CA . VAL A 1 208 ? 5.745 -4.047 -30.679 1.00 92.50 208 VAL A CA 1
ATOM 1598 C C . VAL A 1 208 ? 6.004 -5.005 -29.520 1.00 92.50 208 VAL A C 1
ATOM 1600 O O . VAL A 1 208 ? 5.258 -4.978 -28.544 1.00 92.50 208 VAL A O 1
ATOM 1603 N N . PHE A 1 209 ? 7.099 -5.769 -29.583 1.00 91.00 209 PHE A N 1
ATOM 1604 C CA . PHE A 1 209 ? 7.542 -6.621 -28.482 1.00 91.00 209 PHE A CA 1
ATOM 1605 C C . PHE A 1 209 ? 7.775 -5.803 -27.209 1.00 91.00 209 PHE A C 1
ATOM 1607 O O . PHE A 1 209 ? 7.228 -6.131 -26.162 1.00 91.00 209 PHE A O 1
ATOM 1614 N N . TYR A 1 210 ? 8.517 -4.691 -27.303 1.00 91.44 210 TYR A N 1
ATOM 1615 C CA . TYR A 1 210 ? 8.799 -3.852 -26.140 1.00 91.44 210 TYR A CA 1
ATOM 1616 C C . TYR A 1 210 ? 7.522 -3.356 -25.456 1.00 91.44 210 TYR A C 1
ATOM 1618 O O . TYR A 1 210 ? 7.384 -3.436 -24.239 1.00 91.44 210 TYR A O 1
ATOM 1626 N N . ARG A 1 211 ? 6.561 -2.848 -26.232 1.00 90.81 211 ARG A N 1
ATOM 1627 C CA . ARG A 1 211 ? 5.293 -2.343 -25.694 1.00 90.81 211 ARG A CA 1
ATOM 1628 C C . ARG A 1 211 ? 4.413 -3.462 -25.136 1.00 90.81 211 ARG A C 1
ATOM 1630 O O . ARG A 1 211 ? 3.760 -3.226 -24.123 1.00 90.81 211 ARG A O 1
ATOM 1637 N N . GLY A 1 212 ? 4.405 -4.633 -25.771 1.00 88.12 212 GLY A N 1
ATOM 1638 C CA . GLY A 1 212 ? 3.642 -5.797 -25.321 1.00 88.12 212 GLY A CA 1
ATOM 1639 C C . GLY A 1 212 ? 4.172 -6.377 -24.012 1.00 88.12 212 GLY A C 1
ATOM 1640 O O . GLY A 1 212 ? 3.424 -6.479 -23.048 1.00 88.12 212 GLY A O 1
ATOM 1641 N N . GLU A 1 213 ? 5.468 -6.676 -23.958 1.00 85.00 213 GLU A N 1
ATOM 1642 C CA . GLU A 1 213 ? 6.084 -7.370 -22.821 1.00 85.00 213 GLU A CA 1
ATOM 1643 C C . GLU A 1 213 ? 6.452 -6.419 -21.680 1.00 85.00 213 GLU A C 1
ATOM 1645 O O . GLU A 1 213 ? 6.179 -6.690 -20.513 1.00 85.00 213 GLU A O 1
ATOM 1650 N N . PHE A 1 214 ? 7.044 -5.266 -22.003 1.00 84.69 214 PHE A N 1
ATOM 1651 C CA . PHE A 1 214 ? 7.552 -4.340 -20.991 1.00 84.69 214 PHE A CA 1
ATOM 1652 C C . PHE A 1 214 ? 6.635 -3.149 -20.734 1.00 84.69 214 PHE A C 1
ATOM 1654 O O . PHE A 1 214 ? 6.676 -2.582 -19.649 1.00 84.69 214 PHE A O 1
ATOM 1661 N N . GLY A 1 215 ? 5.832 -2.739 -21.720 1.00 73.19 215 GLY A N 1
ATOM 1662 C CA . GLY A 1 215 ? 4.979 -1.553 -21.622 1.00 73.19 215 GLY A CA 1
ATOM 1663 C C . GLY A 1 215 ? 3.622 -1.795 -20.957 1.00 73.19 215 GLY A C 1
ATOM 1664 O O . GLY A 1 215 ? 3.147 -0.912 -20.245 1.00 73.19 215 GLY A O 1
ATOM 1665 N N . ALA A 1 216 ? 2.992 -2.949 -21.193 1.00 70.19 216 ALA A N 1
ATOM 1666 C CA . ALA A 1 216 ? 1.674 -3.278 -20.640 1.00 70.19 216 ALA A CA 1
ATOM 1667 C C . ALA A 1 216 ? 1.735 -3.706 -19.163 1.00 70.19 216 ALA A C 1
ATOM 1669 O O . ALA A 1 216 ? 0.831 -3.382 -18.399 1.00 70.19 216 ALA A O 1
ATOM 1670 N N . ASN A 1 217 ? 2.830 -4.358 -18.761 1.00 68.88 217 ASN A N 1
ATOM 1671 C CA . ASN A 1 217 ? 2.995 -4.969 -17.438 1.00 68.88 217 ASN A CA 1
ATOM 1672 C C . ASN A 1 217 ? 4.066 -4.271 -16.582 1.00 68.88 217 ASN A C 1
ATOM 1674 O O . ASN A 1 217 ? 4.646 -4.884 -15.691 1.00 68.88 217 ASN A O 1
ATOM 1678 N N . ALA A 1 218 ? 4.380 -3.002 -16.863 1.00 78.19 218 ALA A N 1
ATOM 1679 C CA . ALA A 1 218 ? 5.452 -2.300 -16.163 1.00 78.19 218 ALA A CA 1
ATOM 1680 C C . ALA A 1 218 ? 5.111 -2.079 -14.670 1.00 78.19 218 ALA A C 1
ATOM 1682 O O . ALA A 1 218 ? 4.160 -1.342 -14.381 1.00 78.19 218 ALA A O 1
ATOM 1683 N N . PRO A 1 219 ? 5.916 -2.589 -13.716 1.00 81.81 219 PRO A N 1
ATOM 1684 C CA . PRO A 1 219 ? 5.830 -2.253 -12.296 1.00 81.81 219 PRO A CA 1
ATOM 1685 C C . PRO A 1 219 ? 6.459 -0.877 -11.998 1.00 81.81 219 PRO A C 1
ATOM 1687 O O . PRO A 1 219 ? 7.091 -0.680 -10.965 1.00 81.81 219 PRO A O 1
ATOM 1690 N N . ASP A 1 220 ? 6.322 0.081 -12.919 1.00 86.94 220 ASP A N 1
ATOM 1691 C CA . ASP A 1 220 ? 6.890 1.421 -12.763 1.00 86.94 220 ASP A CA 1
ATOM 1692 C C . ASP A 1 220 ? 6.198 2.133 -11.597 1.00 86.94 220 ASP A C 1
ATOM 1694 O O . ASP A 1 220 ? 4.981 2.349 -11.635 1.00 86.94 220 ASP A O 1
ATOM 1698 N N . GLY A 1 221 ? 6.971 2.525 -10.585 1.00 89.88 221 GLY A N 1
ATOM 1699 C CA . GLY A 1 221 ? 6.496 3.263 -9.419 1.00 89.88 221 GLY A CA 1
ATOM 1700 C C . GLY A 1 221 ? 5.984 2.394 -8.269 1.00 89.88 221 GLY A C 1
ATOM 1701 O O . GLY A 1 221 ? 5.324 2.928 -7.378 1.00 89.88 221 GLY A O 1
ATOM 1702 N N . GLU A 1 222 ? 6.268 1.089 -8.248 1.00 94.62 222 GLU A N 1
ATOM 1703 C CA . GLU A 1 222 ? 5.874 0.216 -7.132 1.00 94.62 222 GLU A CA 1
ATOM 1704 C C . GLU A 1 222 ? 6.553 0.626 -5.816 1.00 94.62 222 GLU A C 1
ATOM 1706 O O . GLU A 1 222 ? 5.884 0.698 -4.784 1.00 94.62 222 GLU A O 1
ATOM 1711 N N . LEU A 1 223 ? 7.839 1.000 -5.837 1.00 94.38 223 LEU A N 1
ATOM 1712 C CA . LEU A 1 223 ? 8.518 1.538 -4.656 1.00 94.38 223 LEU A CA 1
ATOM 1713 C C . LEU A 1 223 ? 7.895 2.863 -4.193 1.00 94.38 223 LEU A C 1
ATOM 1715 O O . LEU A 1 223 ? 7.708 3.071 -2.996 1.00 94.38 223 LEU A O 1
ATOM 1719 N N . ALA A 1 224 ? 7.536 3.755 -5.118 1.00 94.19 224 ALA A N 1
ATOM 1720 C CA . ALA A 1 224 ? 6.875 5.013 -4.770 1.00 94.19 224 ALA A CA 1
ATOM 1721 C C . ALA A 1 224 ? 5.503 4.769 -4.118 1.00 94.19 224 ALA A C 1
ATOM 1723 O O . ALA A 1 224 ? 5.183 5.384 -3.100 1.00 94.19 224 ALA A O 1
ATOM 1724 N N . ALA A 1 225 ? 4.719 3.836 -4.666 1.00 95.62 225 ALA A N 1
ATOM 1725 C CA . ALA A 1 225 ? 3.439 3.432 -4.097 1.00 95.62 225 ALA A CA 1
ATOM 1726 C C . ALA A 1 225 ? 3.606 2.802 -2.704 1.00 95.62 225 ALA A C 1
ATOM 1728 O O . ALA A 1 225 ? 2.820 3.097 -1.805 1.00 95.62 225 ALA A O 1
ATOM 1729 N N . LEU A 1 226 ? 4.654 1.995 -2.500 1.00 96.00 226 LEU A N 1
ATOM 1730 C CA . LEU A 1 226 ? 4.990 1.423 -1.197 1.00 96.00 226 LEU A CA 1
ATOM 1731 C C . LEU A 1 226 ? 5.312 2.506 -0.164 1.00 96.00 226 LEU A C 1
ATOM 1733 O O . LEU A 1 226 ? 4.807 2.444 0.950 1.00 96.00 226 LEU A O 1
ATOM 1737 N N . LEU A 1 227 ? 6.123 3.502 -0.528 1.00 93.31 227 LEU A N 1
ATOM 1738 C CA . LEU A 1 227 ? 6.453 4.622 0.360 1.00 93.31 227 LEU A CA 1
ATOM 1739 C C . LEU A 1 227 ? 5.213 5.462 0.697 1.00 93.31 227 LEU A C 1
ATOM 1741 O O . LEU A 1 227 ? 5.052 5.891 1.837 1.00 93.31 227 LEU A O 1
ATOM 1745 N N . GLY A 1 228 ? 4.313 5.658 -0.271 1.00 93.12 228 GLY A N 1
ATOM 1746 C CA . GLY A 1 228 ? 3.020 6.300 -0.035 1.00 93.12 228 GLY A CA 1
ATOM 1747 C C . GLY A 1 228 ? 2.151 5.518 0.953 1.00 93.12 228 GLY A C 1
ATOM 1748 O O . GLY A 1 228 ? 1.586 6.107 1.871 1.00 93.12 228 GLY A O 1
ATOM 1749 N N . LEU A 1 229 ? 2.088 4.192 0.803 1.00 94.81 229 LEU A N 1
ATOM 1750 C CA . LEU A 1 229 ? 1.373 3.303 1.719 1.00 94.81 229 LEU A CA 1
ATOM 1751 C C . LEU A 1 229 ? 1.981 3.31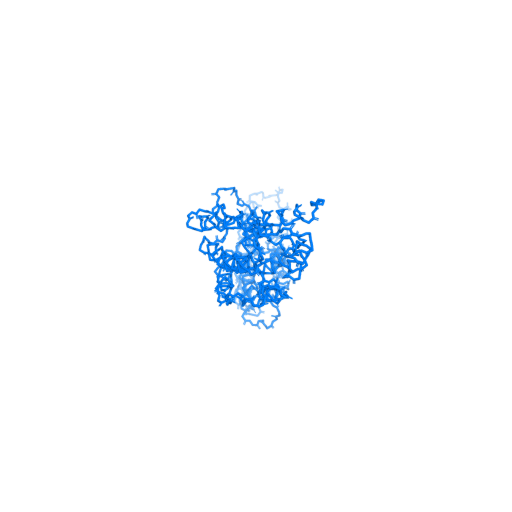4 3.132 1.00 94.81 229 LEU A C 1
ATOM 1753 O O . LEU A 1 229 ? 1.249 3.430 4.111 1.00 94.81 229 LEU A O 1
ATOM 1757 N N . ASP A 1 230 ? 3.308 3.246 3.244 1.00 92.94 230 ASP A N 1
ATOM 1758 C CA . ASP A 1 230 ? 4.036 3.323 4.519 1.00 92.94 230 ASP A CA 1
ATOM 1759 C C . ASP A 1 230 ? 3.706 4.633 5.261 1.00 92.94 230 ASP A C 1
ATOM 1761 O O . ASP A 1 230 ? 3.378 4.628 6.447 1.00 92.94 230 ASP A O 1
ATOM 1765 N N . GLY A 1 231 ? 3.665 5.756 4.533 1.00 89.50 231 GLY A N 1
ATOM 1766 C CA . GLY A 1 231 ? 3.257 7.054 5.078 1.00 89.50 231 GLY A CA 1
ATOM 1767 C C . GLY A 1 231 ? 1.800 7.104 5.557 1.00 89.50 231 GLY A C 1
ATOM 1768 O O . GLY A 1 231 ? 1.508 7.743 6.566 1.00 89.50 231 GLY A O 1
ATOM 1769 N N . GLN A 1 232 ? 0.878 6.406 4.883 1.00 88.19 232 GLN A N 1
ATOM 1770 C CA . GLN A 1 232 ? -0.526 6.308 5.313 1.00 88.19 232 GLN A CA 1
ATOM 1771 C C . GLN A 1 232 ? -0.702 5.475 6.590 1.00 88.19 232 GLN A C 1
ATOM 1773 O O . GLN A 1 232 ? -1.630 5.725 7.363 1.00 88.19 232 GLN A O 1
ATOM 1778 N N . LEU A 1 233 ? 0.169 4.486 6.800 1.00 87.62 233 LEU A N 1
ATOM 1779 C CA . LEU A 1 233 ? 0.153 3.591 7.958 1.00 87.62 233 LEU A CA 1
ATOM 1780 C C . LEU A 1 233 ? 0.856 4.197 9.187 1.00 87.62 233 LEU A C 1
ATOM 1782 O O . LEU A 1 233 ? 0.544 3.810 10.311 1.00 87.62 233 LEU A O 1
ATOM 1786 N N . SER A 1 234 ? 1.723 5.195 8.981 1.00 83.31 234 SER A N 1
ATOM 1787 C CA . SER A 1 234 ? 2.454 5.928 10.028 1.00 83.31 234 SER A CA 1
ATOM 1788 C C . SER A 1 234 ? 2.151 7.444 10.050 1.00 83.31 234 SER A C 1
ATOM 1790 O O . SER A 1 234 ? 3.080 8.253 10.007 1.00 83.31 234 SER A O 1
ATOM 1792 N N . PRO A 1 235 ? 0.884 7.893 10.168 1.00 65.50 235 PRO A N 1
ATOM 1793 C CA . PRO A 1 235 ? 0.536 9.313 10.025 1.00 65.50 235 PRO A CA 1
ATOM 1794 C C . PRO A 1 235 ? 1.106 10.220 11.132 1.00 65.50 235 PRO A C 1
ATOM 1796 O O . PRO A 1 235 ? 1.262 11.419 10.917 1.00 65.50 235 PRO A O 1
ATOM 1799 N N . ASN A 1 236 ? 1.428 9.657 12.303 1.00 60.44 236 ASN A N 1
ATOM 1800 C CA . ASN A 1 236 ? 1.882 10.392 13.493 1.00 60.44 236 ASN A CA 1
ATOM 1801 C C . ASN A 1 236 ? 3.377 10.207 13.806 1.00 60.44 236 ASN A C 1
ATOM 1803 O O . ASN A 1 236 ? 3.859 10.676 14.839 1.00 60.44 236 ASN A O 1
ATOM 1807 N N . GLN A 1 237 ? 4.125 9.509 12.950 1.00 60.69 237 GLN A N 1
ATOM 1808 C CA . GLN A 1 237 ? 5.550 9.291 13.175 1.00 60.69 237 GLN A CA 1
ATOM 1809 C C . GLN A 1 237 ? 6.362 10.476 12.638 1.00 60.69 237 GLN A C 1
ATOM 1811 O O . GLN A 1 237 ? 6.287 10.831 11.465 1.00 60.69 237 GLN A O 1
ATOM 1816 N N . GLY A 1 238 ? 7.145 11.108 13.517 1.00 53.00 238 GLY A N 1
ATOM 1817 C CA . GLY A 1 238 ? 8.124 12.117 13.112 1.00 53.00 238 GLY A CA 1
ATOM 1818 C C . GLY A 1 238 ? 9.217 11.528 12.210 1.00 53.00 238 GLY A C 1
ATOM 1819 O O . GLY A 1 238 ? 9.402 10.316 12.146 1.00 53.00 238 GLY A O 1
ATOM 1820 N N . VAL A 1 239 ? 9.997 12.406 11.571 1.00 53.91 239 VAL A N 1
ATOM 1821 C CA . VAL A 1 239 ? 11.014 12.104 10.533 1.00 53.91 239 VAL A CA 1
ATOM 1822 C C . VAL A 1 239 ? 12.078 11.057 10.945 1.00 53.91 239 VAL A C 1
ATOM 1824 O O . VAL A 1 239 ? 12.778 10.531 10.086 1.00 53.91 239 VAL A O 1
ATOM 1827 N N . SER A 1 240 ? 12.195 10.719 12.234 1.00 49.56 240 SER A N 1
ATOM 1828 C CA . SER A 1 240 ? 13.236 9.832 12.786 1.00 49.56 240 SER A CA 1
ATOM 1829 C C . SER A 1 240 ? 12.761 8.448 13.251 1.00 49.56 240 SER A C 1
ATOM 1831 O O . SER A 1 240 ? 13.571 7.701 13.800 1.00 49.56 240 SER A O 1
ATOM 1833 N N . VAL A 1 241 ? 11.484 8.086 13.094 1.00 55.28 241 VAL A N 1
ATOM 1834 C CA . VAL A 1 241 ? 10.995 6.748 13.484 1.00 55.28 241 VAL A CA 1
ATOM 1835 C C . VAL A 1 241 ? 11.075 5.809 12.272 1.00 55.28 241 VAL A C 1
ATOM 1837 O O . VAL A 1 241 ? 10.726 6.233 11.169 1.00 55.28 241 VAL A O 1
ATOM 1840 N N . PRO A 1 242 ? 11.552 4.556 12.424 1.00 64.56 242 PRO A N 1
ATOM 1841 C CA . PRO A 1 242 ? 11.460 3.571 11.350 1.00 64.56 242 PRO A CA 1
ATOM 1842 C C . PRO A 1 242 ? 10.001 3.419 10.899 1.00 64.56 242 PRO A C 1
ATOM 1844 O O . PRO A 1 242 ? 9.106 3.373 11.739 1.00 64.56 242 PRO A O 1
ATOM 1847 N N . GLY A 1 243 ? 9.789 3.356 9.579 1.00 80.94 243 GLY A N 1
ATOM 1848 C CA . GLY A 1 243 ? 8.459 3.256 8.969 1.00 80.94 243 GLY A CA 1
ATOM 1849 C C . GLY A 1 243 ? 7.644 2.064 9.479 1.00 80.94 243 GLY A C 1
ATOM 1850 O O . GLY A 1 243 ? 8.177 1.136 10.098 1.00 80.94 243 GLY A O 1
ATOM 1851 N N . PHE A 1 244 ? 6.335 2.089 9.218 1.00 90.69 244 PHE A N 1
ATOM 1852 C CA . PHE A 1 244 ? 5.431 1.005 9.599 1.00 90.69 244 PHE A CA 1
ATOM 1853 C C . PHE A 1 244 ? 5.868 -0.323 8.971 1.00 90.69 244 PHE A C 1
ATOM 1855 O O . PHE A 1 244 ? 5.866 -1.355 9.639 1.00 90.69 244 PHE A O 1
ATOM 1862 N N . LEU A 1 245 ? 6.262 -0.296 7.698 1.00 93.38 245 LEU A N 1
ATOM 1863 C CA . LEU A 1 245 ? 6.714 -1.464 6.951 1.00 93.38 245 LEU A CA 1
ATOM 1864 C C . LEU A 1 245 ? 8.189 -1.774 7.226 1.00 93.38 245 LEU A C 1
ATOM 1866 O O . LEU A 1 245 ? 9.028 -0.885 7.374 1.00 93.38 245 LEU A O 1
ATOM 1870 N N . SER A 1 246 ? 8.524 -3.063 7.269 1.00 93.56 246 SER A N 1
ATOM 1871 C CA . SER A 1 246 ? 9.903 -3.509 7.450 1.00 93.56 246 SER A CA 1
ATOM 1872 C C . SER A 1 246 ? 10.792 -3.157 6.253 1.00 93.56 246 SER A C 1
ATOM 1874 O O . SER A 1 246 ? 10.371 -3.154 5.091 1.00 93.56 246 SER A O 1
ATOM 1876 N N .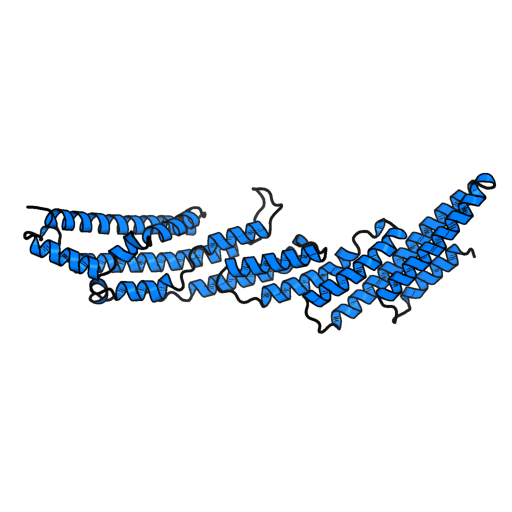 GLU A 1 247 ? 12.079 -2.932 6.531 1.00 92.06 247 GLU A N 1
ATOM 1877 C CA . GLU A 1 247 ? 13.082 -2.687 5.487 1.00 92.06 247 GLU A CA 1
ATOM 1878 C C . GLU A 1 247 ? 13.202 -3.878 4.520 1.00 92.06 247 GLU A C 1
ATOM 1880 O O . GLU A 1 247 ? 13.516 -3.698 3.349 1.00 92.06 247 GLU A O 1
ATOM 1885 N N . ALA A 1 248 ? 12.877 -5.095 4.973 1.00 93.56 248 ALA A N 1
ATOM 1886 C CA . ALA A 1 248 ? 12.861 -6.287 4.131 1.00 93.56 248 ALA A CA 1
ATOM 1887 C C . ALA A 1 248 ? 11.812 -6.198 3.008 1.00 93.56 248 ALA A C 1
ATOM 1889 O O . ALA A 1 248 ? 12.120 -6.522 1.861 1.00 93.56 248 ALA A O 1
ATOM 1890 N N . VAL A 1 249 ? 10.597 -5.719 3.308 1.00 95.25 249 VAL A N 1
ATOM 1891 C CA . VAL A 1 249 ? 9.547 -5.508 2.293 1.00 95.25 249 VAL A CA 1
ATOM 1892 C C . VAL A 1 249 ? 9.964 -4.411 1.320 1.00 95.25 249 VAL A C 1
ATOM 1894 O O . VAL A 1 249 ? 9.842 -4.580 0.105 1.00 95.25 249 VAL A O 1
ATOM 1897 N N . ARG A 1 250 ? 10.513 -3.309 1.845 1.00 94.12 250 ARG A N 1
ATOM 1898 C CA . ARG A 1 250 ? 11.016 -2.194 1.033 1.00 94.12 250 ARG A CA 1
ATOM 1899 C C . ARG A 1 250 ? 12.106 -2.642 0.066 1.00 94.12 250 ARG A C 1
ATOM 1901 O O . ARG A 1 250 ? 12.006 -2.377 -1.131 1.00 94.12 250 ARG A O 1
ATOM 1908 N N . ALA A 1 251 ? 13.100 -3.372 0.564 1.00 93.75 251 ALA A N 1
ATOM 1909 C CA . ALA A 1 251 ? 14.170 -3.929 -0.249 1.00 93.75 251 ALA A CA 1
ATOM 1910 C C . ALA A 1 251 ? 13.636 -4.926 -1.288 1.00 93.75 251 ALA A C 1
ATOM 1912 O O . ALA A 1 251 ? 14.074 -4.888 -2.434 1.00 93.75 251 ALA A O 1
ATOM 1913 N N . ALA A 1 252 ? 12.672 -5.784 -0.935 1.00 94.94 252 ALA A N 1
ATOM 1914 C CA . ALA A 1 252 ? 12.091 -6.751 -1.866 1.00 94.94 252 ALA A CA 1
ATOM 1915 C C . ALA A 1 252 ? 11.388 -6.072 -3.054 1.00 94.94 252 ALA A C 1
ATOM 1917 O O . ALA A 1 252 ? 11.629 -6.449 -4.202 1.00 94.94 252 ALA A O 1
ATOM 1918 N N . VAL A 1 253 ? 10.561 -5.052 -2.795 1.00 95.38 253 VAL A N 1
ATOM 1919 C CA . VAL A 1 253 ? 9.881 -4.279 -3.851 1.00 95.38 253 VAL A CA 1
ATOM 1920 C C . VAL A 1 253 ? 10.897 -3.521 -4.706 1.00 95.38 253 VAL A C 1
ATOM 1922 O O . VAL A 1 253 ? 10.840 -3.598 -5.932 1.00 95.38 253 VAL A O 1
ATOM 1925 N N . ALA A 1 254 ? 11.876 -2.863 -4.078 1.00 94.69 254 ALA A N 1
ATOM 1926 C CA . ALA A 1 254 ? 12.932 -2.148 -4.790 1.00 94.69 254 ALA A CA 1
ATOM 1927 C C . ALA A 1 254 ? 13.777 -3.074 -5.679 1.00 94.69 254 ALA A C 1
ATOM 1929 O O . ALA A 1 254 ? 14.082 -2.727 -6.819 1.00 94.69 254 ALA A O 1
ATOM 1930 N N . HIS A 1 255 ? 14.128 -4.269 -5.193 1.00 94.00 255 HIS A N 1
ATOM 1931 C CA . HIS A 1 255 ? 14.839 -5.277 -5.979 1.00 94.00 255 HIS A CA 1
ATOM 1932 C C . HIS A 1 255 ? 14.020 -5.749 -7.178 1.00 94.00 255 HIS A C 1
ATOM 1934 O O . HIS A 1 255 ? 14.572 -5.865 -8.273 1.00 94.00 255 HIS A O 1
ATOM 1940 N N . ALA A 1 256 ? 12.724 -6.008 -6.987 1.00 93.12 256 ALA A N 1
ATOM 1941 C CA . ALA A 1 256 ? 11.846 -6.442 -8.066 1.00 93.12 256 ALA A CA 1
ATOM 1942 C C . ALA A 1 256 ? 11.720 -5.367 -9.160 1.00 93.12 256 ALA A C 1
ATOM 1944 O O . ALA A 1 256 ? 11.891 -5.666 -10.343 1.00 93.12 256 ALA A O 1
ATOM 1945 N N . GLU A 1 257 ? 11.500 -4.107 -8.770 1.00 93.31 257 GLU A N 1
ATOM 1946 C CA . GLU A 1 257 ? 11.420 -2.980 -9.704 1.00 93.31 257 GLU A CA 1
ATOM 1947 C C . GLU A 1 257 ? 12.760 -2.748 -10.425 1.00 93.31 257 GLU A C 1
ATOM 1949 O O . GLU A 1 257 ? 12.796 -2.635 -11.652 1.00 93.31 257 GLU A O 1
ATOM 1954 N N . LEU A 1 258 ? 13.886 -2.777 -9.699 1.00 93.69 258 LEU A N 1
ATOM 1955 C CA . LEU A 1 258 ? 15.223 -2.631 -10.282 1.00 93.69 258 LEU A CA 1
ATOM 1956 C C . LEU A 1 258 ? 15.543 -3.744 -11.289 1.00 93.69 258 LEU A C 1
ATOM 1958 O O . LEU A 1 258 ? 16.072 -3.456 -12.364 1.00 93.69 258 LEU A O 1
ATOM 1962 N N . ALA A 1 259 ? 15.219 -5.001 -10.974 1.00 91.75 259 ALA A N 1
ATOM 1963 C CA . ALA A 1 259 ? 15.440 -6.135 -11.872 1.00 91.75 259 ALA A CA 1
ATOM 1964 C C . ALA A 1 259 ? 14.635 -5.993 -13.175 1.00 91.75 259 ALA A C 1
ATOM 1966 O O . ALA A 1 259 ? 15.143 -6.266 -14.272 1.00 91.75 259 ALA A O 1
ATOM 1967 N N . PHE A 1 260 ? 13.399 -5.500 -13.083 1.00 90.94 260 PHE A N 1
ATOM 1968 C CA . PHE A 1 260 ? 12.575 -5.227 -14.255 1.00 90.94 260 PHE A CA 1
ATOM 1969 C C . PHE A 1 260 ? 13.143 -4.076 -15.099 1.00 90.94 260 PHE A C 1
ATOM 1971 O O . PHE A 1 260 ? 13.283 -4.196 -16.321 1.00 90.94 260 PHE A O 1
ATOM 1978 N N . VAL A 1 261 ? 13.561 -2.979 -14.461 1.00 92.31 261 VAL A N 1
ATOM 1979 C CA . VAL A 1 261 ? 14.207 -1.853 -15.151 1.00 92.31 261 VAL A CA 1
ATOM 1980 C C . VAL A 1 261 ? 15.512 -2.290 -15.817 1.00 92.31 261 VAL A C 1
ATOM 1982 O O . VAL A 1 261 ? 15.734 -1.975 -16.984 1.00 92.31 261 VAL A O 1
ATOM 1985 N N . GLN A 1 262 ? 16.350 -3.072 -15.136 1.00 92.94 262 GLN A N 1
ATOM 1986 C CA . GLN A 1 262 ? 17.577 -3.637 -15.704 1.00 92.94 262 GLN A CA 1
ATOM 1987 C C . GLN A 1 262 ? 17.294 -4.420 -16.988 1.00 92.94 262 GLN A C 1
ATOM 1989 O O . GLN A 1 262 ? 18.011 -4.288 -17.983 1.00 92.94 262 GLN A O 1
ATOM 1994 N N . THR A 1 263 ? 16.229 -5.217 -16.977 1.00 91.38 263 THR A N 1
ATOM 1995 C CA . THR A 1 263 ? 15.794 -6.017 -18.120 1.00 91.38 263 THR A CA 1
ATOM 1996 C C . THR A 1 263 ? 15.432 -5.132 -19.315 1.00 91.38 263 THR A C 1
ATOM 1998 O O . THR A 1 263 ? 15.926 -5.363 -20.424 1.00 91.38 263 THR A O 1
ATOM 2001 N N . ARG A 1 264 ? 14.663 -4.064 -19.079 1.00 91.50 264 ARG A N 1
ATOM 2002 C CA . ARG A 1 264 ? 14.296 -3.073 -20.102 1.00 91.50 264 ARG A CA 1
ATOM 2003 C C . ARG A 1 264 ? 15.490 -2.309 -20.642 1.00 91.50 264 ARG A C 1
ATOM 2005 O O . ARG A 1 264 ? 15.652 -2.225 -21.855 1.00 91.50 264 ARG A O 1
ATOM 2012 N N . VAL A 1 265 ? 16.358 -1.803 -19.768 1.00 93.94 265 VAL A N 1
ATOM 2013 C CA . VAL A 1 265 ? 17.576 -1.081 -20.169 1.00 93.94 265 VAL A CA 1
ATOM 2014 C C . VAL A 1 265 ? 18.464 -1.973 -21.035 1.00 93.94 265 VAL A C 1
ATOM 2016 O O . VAL A 1 265 ? 18.942 -1.534 -22.080 1.00 93.94 265 VAL A O 1
ATOM 2019 N N . LYS A 1 266 ? 18.626 -3.249 -20.661 1.00 93.69 266 LYS A N 1
ATOM 2020 C CA . LYS A 1 266 ? 19.364 -4.233 -21.460 1.00 93.69 266 LYS A CA 1
ATOM 2021 C C . LYS A 1 266 ? 18.725 -4.451 -22.833 1.00 93.69 266 LYS A C 1
ATOM 2023 O O . LYS A 1 266 ? 19.445 -4.474 -23.831 1.00 93.69 266 LYS A O 1
ATOM 2028 N N . TYR A 1 267 ? 17.400 -4.586 -22.902 1.00 93.25 267 TYR A N 1
ATOM 2029 C CA . TYR A 1 267 ? 16.698 -4.743 -24.177 1.00 93.25 267 TYR A CA 1
ATOM 2030 C C . TYR A 1 267 ? 16.869 -3.507 -25.070 1.00 93.25 267 TYR A C 1
ATOM 2032 O O . TYR A 1 267 ? 17.256 -3.639 -26.229 1.00 93.25 267 TYR A O 1
ATOM 2040 N N . LEU A 1 268 ? 16.658 -2.303 -24.525 1.00 94.50 268 LEU A N 1
ATOM 2041 C CA . LEU A 1 268 ? 16.831 -1.037 -25.244 1.00 94.50 268 LEU A CA 1
ATOM 2042 C C . LEU A 1 268 ? 18.263 -0.857 -25.746 1.00 94.50 268 LEU A C 1
ATOM 2044 O O . LEU A 1 268 ? 18.464 -0.451 -26.889 1.00 94.50 268 LEU A O 1
ATOM 2048 N N . ARG A 1 269 ? 19.259 -1.200 -24.920 1.00 95.38 269 ARG A N 1
ATOM 2049 C CA . ARG A 1 269 ? 20.668 -1.174 -25.317 1.00 95.38 269 ARG A CA 1
ATOM 2050 C C . ARG A 1 269 ? 20.925 -2.125 -26.481 1.00 95.38 269 ARG A C 1
ATOM 2052 O O . ARG A 1 269 ? 21.504 -1.702 -27.474 1.00 95.38 269 ARG A O 1
ATOM 2059 N N . ASN A 1 270 ? 20.476 -3.375 -26.381 1.00 94.38 270 ASN A N 1
ATOM 2060 C CA . ASN A 1 270 ? 20.652 -4.367 -27.442 1.00 94.38 270 ASN A CA 1
ATOM 2061 C C . ASN A 1 270 ? 19.963 -3.940 -28.740 1.00 94.38 270 ASN A C 1
ATOM 2063 O O . ASN A 1 270 ? 20.556 -4.055 -29.810 1.00 94.38 270 ASN A O 1
ATOM 2067 N N . TRP A 1 271 ? 18.739 -3.419 -28.643 1.00 94.94 271 TRP A N 1
ATOM 2068 C CA . TRP A 1 271 ? 18.010 -2.891 -29.787 1.00 94.94 271 TRP A CA 1
ATOM 2069 C C . TRP A 1 271 ? 18.776 -1.739 -30.436 1.00 94.94 271 TRP A C 1
ATOM 2071 O O . TRP A 1 271 ? 19.036 -1.800 -31.635 1.00 94.94 271 TRP A O 1
ATOM 2081 N N . LEU A 1 272 ? 19.208 -0.735 -29.665 1.00 96.00 272 LEU A N 1
ATOM 2082 C CA . LEU A 1 272 ? 19.972 0.383 -30.213 1.00 96.00 272 LEU A CA 1
ATOM 2083 C C . LEU A 1 272 ? 21.266 -0.099 -30.869 1.00 96.00 272 LEU A C 1
ATOM 2085 O O . LEU A 1 272 ? 21.541 0.269 -32.005 1.00 96.00 272 LEU A O 1
ATOM 2089 N N . THR A 1 273 ? 22.041 -0.949 -30.194 1.00 95.06 273 THR A N 1
ATOM 2090 C CA . THR A 1 273 ? 23.289 -1.480 -30.749 1.00 95.06 273 THR A CA 1
ATOM 2091 C C . THR A 1 273 ? 23.039 -2.192 -32.076 1.00 95.06 273 THR A C 1
ATOM 2093 O O . THR A 1 273 ? 23.697 -1.864 -33.056 1.00 95.06 273 THR A O 1
ATOM 2096 N N . GLN A 1 274 ? 22.063 -3.099 -32.150 1.00 94.25 274 GLN A N 1
ATOM 2097 C CA . GLN A 1 274 ? 21.741 -3.799 -33.397 1.00 94.25 274 GLN A CA 1
ATOM 2098 C C . GLN A 1 274 ? 21.203 -2.867 -34.489 1.00 94.25 274 GLN A C 1
ATOM 2100 O O . GLN A 1 274 ? 21.492 -3.063 -35.668 1.00 94.25 274 GLN A O 1
ATOM 2105 N N . LEU A 1 275 ? 20.415 -1.858 -34.118 1.00 94.75 275 LEU A N 1
ATOM 2106 C CA . LEU A 1 275 ? 19.898 -0.864 -35.050 1.00 94.75 275 LEU A CA 1
ATOM 2107 C C . LEU A 1 275 ? 21.047 -0.065 -35.670 1.00 94.75 275 LEU A C 1
ATOM 2109 O O . LEU A 1 275 ? 21.127 0.035 -36.890 1.00 94.75 275 LEU A O 1
ATOM 2113 N N . LEU A 1 276 ? 21.962 0.449 -34.844 1.00 94.44 276 LEU A N 1
ATOM 2114 C CA . LEU A 1 276 ? 23.102 1.238 -35.308 1.00 94.44 276 LEU A CA 1
ATOM 2115 C C . LEU A 1 276 ? 24.097 0.407 -36.125 1.00 94.44 276 LEU A C 1
ATOM 2117 O O . LEU A 1 276 ? 24.658 0.930 -37.081 1.00 94.44 276 LEU A O 1
ATOM 2121 N N . THR A 1 277 ? 24.291 -0.879 -35.810 1.00 93.06 277 THR A N 1
ATOM 2122 C CA . THR A 1 277 ? 25.146 -1.760 -36.626 1.00 93.06 277 THR A CA 1
ATOM 2123 C C . THR A 1 277 ? 24.499 -2.194 -37.939 1.00 93.06 277 THR A C 1
ATOM 2125 O O . THR A 1 277 ? 25.211 -2.551 -38.874 1.00 93.06 277 THR A O 1
ATOM 2128 N N . SER A 1 278 ? 23.167 -2.172 -38.031 1.00 92.81 278 SER A N 1
ATOM 2129 C CA . SER A 1 278 ? 22.432 -2.544 -39.250 1.00 92.81 278 SER A CA 1
ATOM 2130 C C . SER A 1 278 ? 22.246 -1.376 -40.225 1.00 92.81 278 SER A C 1
ATOM 2132 O O . SER A 1 278 ? 21.841 -1.582 -41.373 1.00 92.81 278 SER A O 1
ATOM 2134 N N . LEU A 1 279 ? 22.499 -0.144 -39.780 1.00 93.31 279 LEU A N 1
ATOM 2135 C CA . LEU A 1 279 ? 22.443 1.058 -40.607 1.00 93.31 279 LEU A CA 1
ATOM 2136 C C . LEU A 1 279 ? 23.843 1.419 -41.137 1.00 93.31 279 LEU A C 1
ATOM 2138 O O . LEU A 1 279 ? 24.843 1.110 -40.489 1.00 93.31 279 LEU A O 1
ATOM 2142 N N . PRO A 1 280 ? 23.945 2.084 -42.305 1.00 93.19 280 PRO A N 1
ATOM 2143 C CA . PRO A 1 280 ? 25.225 2.593 -42.786 1.00 93.19 280 PRO A CA 1
ATOM 2144 C C . PRO A 1 280 ? 25.854 3.566 -41.780 1.00 93.19 280 PRO A C 1
ATOM 2146 O O . PRO A 1 280 ? 25.149 4.356 -41.148 1.00 93.19 280 PRO A O 1
ATOM 2149 N N . SER A 1 281 ? 27.185 3.543 -41.666 1.00 93.19 281 SER A N 1
ATOM 2150 C CA . SER A 1 281 ? 27.910 4.508 -40.833 1.00 93.19 281 SER A CA 1
ATOM 2151 C C . SER A 1 281 ? 27.659 5.937 -41.338 1.00 93.19 281 SER A C 1
ATOM 2153 O O . SER A 1 281 ? 27.743 6.150 -42.553 1.00 93.19 281 SER A O 1
ATOM 2155 N N . PRO A 1 282 ? 27.432 6.937 -40.464 1.00 92.06 282 PRO A N 1
ATOM 2156 C CA . PRO A 1 282 ? 27.203 8.318 -40.891 1.00 92.06 282 PRO A CA 1
ATOM 2157 C C . PRO A 1 282 ? 28.355 8.903 -41.720 1.00 92.06 282 PRO A C 1
ATOM 2159 O O . PRO A 1 282 ? 28.138 9.778 -42.554 1.00 92.06 282 PRO A O 1
ATOM 2162 N N . GLU A 1 283 ? 29.578 8.406 -41.523 1.00 91.00 283 GLU A N 1
ATOM 2163 C CA . GLU A 1 283 ? 30.765 8.808 -42.288 1.00 91.00 283 GLU A CA 1
ATOM 2164 C C . GLU A 1 283 ? 30.769 8.259 -43.722 1.00 91.00 283 GLU A C 1
ATOM 2166 O O . GLU A 1 283 ? 31.375 8.858 -44.604 1.00 91.00 283 GLU A O 1
ATOM 2171 N N . SER A 1 284 ? 30.064 7.149 -43.966 1.00 92.25 284 SER A N 1
ATOM 2172 C CA . SER A 1 284 ? 29.941 6.527 -45.293 1.00 92.25 284 SER A CA 1
ATOM 2173 C C . SER A 1 284 ? 28.832 7.136 -46.161 1.00 92.25 284 SER A C 1
ATOM 2175 O O . SER A 1 284 ? 28.754 6.842 -47.351 1.00 92.25 284 SER A O 1
ATOM 2177 N N . LEU A 1 285 ? 27.985 7.995 -45.584 1.00 91.62 285 LEU A N 1
ATOM 2178 C CA . LEU A 1 285 ? 26.889 8.663 -46.284 1.00 91.62 285 LEU A CA 1
ATOM 2179 C C . LEU A 1 285 ? 27.427 9.864 -47.072 1.00 91.62 285 LEU A C 1
ATOM 2181 O O . LEU A 1 285 ? 27.631 10.949 -46.520 1.00 91.62 285 LEU A O 1
ATOM 2185 N N . THR A 1 286 ? 27.676 9.650 -48.363 1.00 87.50 286 THR A N 1
ATOM 2186 C CA . THR A 1 286 ? 28.194 10.679 -49.279 1.00 87.50 286 THR A CA 1
ATOM 2187 C C . THR A 1 286 ? 27.084 11.359 -50.074 1.00 87.50 286 THR A C 1
ATOM 2189 O O . THR A 1 286 ? 27.161 12.562 -50.307 1.00 87.50 286 THR A O 1
ATOM 2192 N N . GLU A 1 287 ? 26.023 10.628 -50.428 1.00 89.31 287 GLU A N 1
ATOM 2193 C CA . GLU A 1 287 ? 24.870 11.167 -51.147 1.00 89.31 287 GLU A CA 1
ATOM 2194 C C . GLU A 1 287 ? 23.700 11.484 -50.208 1.00 89.31 287 GLU A C 1
ATOM 2196 O O . GLU A 1 287 ? 23.350 10.708 -49.311 1.00 89.31 287 GLU A O 1
ATOM 2201 N N . ARG A 1 288 ? 22.996 12.590 -50.476 1.00 90.25 288 ARG A N 1
ATOM 2202 C CA . ARG A 1 288 ? 21.775 12.961 -49.744 1.00 90.25 288 ARG A CA 1
ATOM 2203 C C . ARG A 1 288 ? 20.706 11.862 -49.782 1.00 90.25 288 ARG A C 1
ATOM 2205 O O . ARG A 1 288 ? 20.041 11.619 -48.776 1.00 90.25 288 ARG A O 1
ATOM 2212 N N . ALA A 1 289 ? 20.565 11.168 -50.911 1.00 91.69 289 ALA A N 1
ATOM 2213 C CA . ALA A 1 289 ? 19.601 10.080 -51.069 1.00 91.69 289 ALA A CA 1
ATOM 2214 C C . ALA A 1 289 ? 19.899 8.874 -50.154 1.00 91.69 289 ALA A C 1
ATOM 2216 O O . ALA A 1 289 ? 18.973 8.168 -49.746 1.00 91.69 289 ALA A O 1
ATOM 2217 N N . ASP A 1 290 ? 21.169 8.623 -49.812 1.00 91.88 290 ASP A N 1
ATOM 2218 C CA . ASP A 1 290 ? 21.548 7.588 -48.840 1.00 91.88 290 ASP A CA 1
ATOM 2219 C C . ASP A 1 290 ? 21.190 8.010 -47.410 1.00 91.88 290 ASP A C 1
ATOM 2221 O O . ASP A 1 290 ? 20.702 7.195 -46.616 1.00 91.88 290 ASP A O 1
ATOM 2225 N N . ALA A 1 291 ? 21.378 9.293 -47.084 1.00 92.94 291 ALA A N 1
ATOM 2226 C CA . ALA A 1 291 ? 20.990 9.850 -45.793 1.00 92.94 291 ALA A CA 1
ATOM 2227 C C . ALA A 1 291 ? 19.465 9.812 -45.599 1.00 92.94 291 ALA A C 1
ATOM 2229 O O . ALA A 1 291 ? 18.998 9.370 -44.551 1.00 92.94 291 ALA A O 1
ATOM 2230 N N . GLU A 1 292 ? 18.678 10.175 -46.617 1.00 94.69 292 GLU A N 1
ATOM 2231 C CA . GLU A 1 292 ? 17.210 10.080 -46.584 1.00 94.69 292 GLU A CA 1
ATOM 2232 C C . GLU A 1 292 ? 16.737 8.636 -46.366 1.00 94.69 292 GLU A C 1
ATOM 2234 O O . GLU A 1 292 ? 15.979 8.372 -45.431 1.00 94.69 292 GLU A O 1
ATOM 2239 N N . ARG A 1 293 ? 17.281 7.669 -47.120 1.00 95.00 293 ARG A N 1
ATOM 2240 C CA . ARG A 1 293 ? 16.976 6.240 -46.922 1.00 95.00 293 ARG A CA 1
ATOM 2241 C C . ARG A 1 293 ? 17.347 5.740 -45.523 1.00 95.00 293 ARG A C 1
ATOM 2243 O O . ARG A 1 293 ? 16.650 4.889 -44.967 1.00 95.00 293 ARG A O 1
ATOM 2250 N N . THR A 1 294 ? 18.441 6.239 -44.950 1.00 94.81 294 THR A N 1
ATOM 2251 C CA . THR A 1 294 ? 18.872 5.885 -43.589 1.00 94.81 294 THR A CA 1
ATOM 2252 C C . THR A 1 294 ? 17.922 6.460 -42.539 1.00 94.81 294 THR A C 1
ATOM 2254 O O . THR A 1 294 ? 17.536 5.740 -41.616 1.00 94.81 294 THR A O 1
ATOM 2257 N N . VAL A 1 295 ? 17.472 7.710 -42.708 1.00 94.25 295 VAL A N 1
ATOM 2258 C CA . VAL A 1 295 ? 16.438 8.323 -41.857 1.00 94.25 295 VAL A CA 1
ATOM 2259 C C . VAL A 1 295 ? 15.135 7.530 -41.929 1.00 94.25 295 VAL A C 1
ATOM 2261 O O . VAL A 1 295 ? 14.568 7.219 -40.885 1.00 94.25 295 VAL A O 1
ATOM 2264 N N . ASP A 1 296 ? 14.686 7.132 -43.119 1.00 94.62 296 ASP A N 1
ATOM 2265 C CA . ASP A 1 296 ? 13.447 6.362 -43.277 1.00 94.62 296 ASP A CA 1
ATOM 2266 C C . ASP A 1 296 ? 13.513 5.010 -42.557 1.00 94.62 296 ASP A C 1
ATOM 2268 O O . ASP A 1 296 ? 12.567 4.618 -41.869 1.00 94.62 296 ASP A O 1
ATOM 2272 N N . ARG A 1 297 ? 14.650 4.306 -42.646 1.00 94.25 297 ARG A N 1
ATOM 2273 C C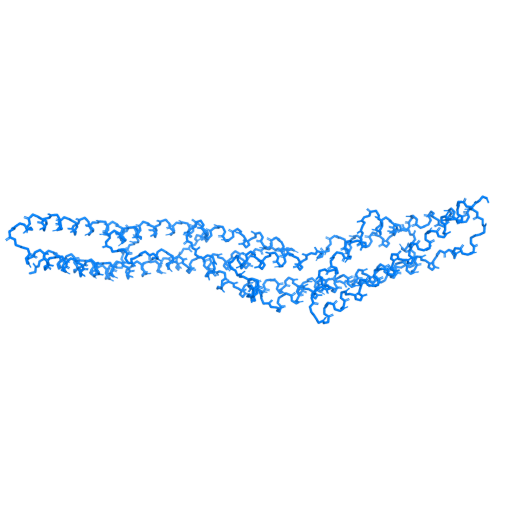A . ARG A 1 297 ? 14.882 3.063 -41.888 1.00 94.25 297 ARG A CA 1
ATOM 2274 C C . ARG A 1 297 ? 14.904 3.315 -40.381 1.00 94.25 297 ARG A C 1
ATOM 2276 O O . ARG A 1 297 ? 14.325 2.534 -39.627 1.00 94.25 297 ARG A O 1
ATOM 2283 N N . LEU A 1 298 ? 15.519 4.413 -39.939 1.00 93.88 298 LEU A N 1
ATOM 2284 C CA . LEU A 1 298 ? 15.543 4.800 -38.531 1.00 93.88 298 LEU A CA 1
ATOM 2285 C C . LEU A 1 298 ? 14.132 5.108 -38.010 1.00 93.88 298 LEU A C 1
ATOM 2287 O O . LEU A 1 298 ? 13.772 4.659 -36.926 1.00 93.88 298 LEU A O 1
ATOM 2291 N N . VAL A 1 299 ? 13.298 5.806 -38.780 1.00 94.44 299 VAL A N 1
ATOM 2292 C CA . VAL A 1 299 ? 11.894 6.062 -38.423 1.00 94.44 299 VAL A CA 1
ATOM 2293 C C . VAL A 1 299 ? 11.093 4.759 -38.410 1.00 94.44 299 VAL A C 1
ATOM 2295 O O . VAL A 1 299 ? 10.347 4.509 -37.461 1.00 94.44 299 VAL A O 1
ATOM 2298 N N . ARG A 1 300 ? 11.290 3.890 -39.409 1.00 95.06 300 ARG A N 1
ATOM 2299 C CA . ARG A 1 300 ? 10.614 2.588 -39.510 1.00 95.06 300 ARG A CA 1
ATOM 2300 C C . ARG A 1 300 ? 10.942 1.654 -38.346 1.00 95.06 300 ARG A C 1
ATOM 2302 O O . ARG A 1 300 ? 10.061 0.908 -37.927 1.00 95.06 300 ARG A O 1
ATOM 2309 N N . SER A 1 301 ? 12.145 1.754 -37.774 1.00 94.25 301 SER A N 1
ATOM 2310 C CA . SER A 1 301 ? 12.512 1.019 -36.558 1.00 94.25 301 SER A CA 1
ATOM 2311 C C . SER A 1 301 ? 11.574 1.310 -35.384 1.00 94.25 301 SER A C 1
ATOM 2313 O O . SER A 1 301 ? 11.414 0.460 -34.522 1.00 94.25 301 SER A O 1
ATOM 2315 N N . ARG A 1 302 ? 10.951 2.499 -35.338 1.00 96.12 302 ARG A N 1
ATOM 2316 C CA . ARG A 1 302 ? 10.184 3.043 -34.201 1.00 96.12 302 ARG A CA 1
ATOM 2317 C C . ARG A 1 302 ? 10.981 3.264 -32.911 1.00 96.12 302 ARG A C 1
ATOM 2319 O O . ARG A 1 302 ? 10.405 3.726 -31.929 1.00 96.12 302 ARG A O 1
ATOM 2326 N N . PHE A 1 303 ? 12.298 3.062 -32.912 1.00 95.25 303 PHE A N 1
ATOM 2327 C CA . PHE A 1 303 ? 13.142 3.427 -31.772 1.00 95.25 303 PHE A CA 1
ATOM 2328 C C . PHE A 1 303 ? 13.046 4.928 -31.422 1.00 95.25 303 PHE A C 1
ATOM 2330 O O . PHE A 1 303 ? 12.819 5.240 -30.252 1.00 95.25 303 PHE A O 1
ATOM 2337 N N . PRO A 1 304 ? 13.091 5.876 -32.392 1.00 94.19 304 PRO A N 1
ATOM 2338 C CA . PRO A 1 304 ? 12.924 7.303 -32.091 1.00 94.19 304 PRO A CA 1
ATOM 2339 C C . PRO A 1 304 ? 11.565 7.636 -31.463 1.00 94.19 304 PRO A C 1
ATOM 2341 O O . PRO A 1 304 ? 11.468 8.528 -30.624 1.00 94.19 304 PRO A O 1
ATOM 2344 N N . MET A 1 305 ? 10.506 6.920 -31.861 1.00 94.12 305 MET A N 1
ATOM 2345 C CA . MET A 1 305 ? 9.160 7.113 -31.318 1.00 94.12 305 MET A CA 1
ATOM 2346 C C . MET A 1 305 ? 9.127 6.770 -29.828 1.00 94.12 305 MET A C 1
ATOM 2348 O O . MET A 1 305 ? 8.652 7.577 -29.035 1.00 94.12 305 MET A O 1
ATOM 2352 N N . LEU A 1 306 ? 9.692 5.624 -29.449 1.00 93.25 306 LEU A N 1
ATOM 2353 C CA . LEU A 1 306 ? 9.770 5.201 -28.054 1.00 93.25 306 LEU A CA 1
ATOM 2354 C C . LEU A 1 306 ? 10.674 6.127 -27.221 1.00 93.25 306 LEU A C 1
ATOM 2356 O O . LEU A 1 306 ? 10.278 6.606 -26.159 1.00 93.25 306 LEU A O 1
ATOM 2360 N N . ALA A 1 307 ? 11.884 6.401 -27.718 1.00 90.50 307 ALA A N 1
ATOM 2361 C CA . ALA A 1 307 ? 12.899 7.148 -26.981 1.00 90.50 307 ALA A CA 1
ATOM 2362 C C . ALA A 1 307 ? 12.532 8.629 -26.791 1.00 90.50 307 ALA A C 1
ATOM 2364 O O . ALA A 1 307 ? 12.685 9.155 -25.689 1.00 90.50 307 ALA A O 1
ATOM 2365 N N . LEU A 1 308 ? 12.035 9.289 -27.845 1.00 88.75 308 LEU A N 1
ATOM 2366 C CA . LEU A 1 308 ? 11.780 10.732 -27.846 1.00 88.75 308 LEU A CA 1
ATOM 2367 C C . LEU A 1 308 ? 10.306 11.066 -27.610 1.00 88.75 308 LEU A C 1
ATOM 2369 O O . LEU A 1 308 ? 9.983 11.833 -26.709 1.00 88.75 308 LEU A O 1
ATOM 2373 N N . LYS A 1 309 ? 9.402 10.509 -28.426 1.00 90.12 309 LYS A N 1
ATOM 2374 C CA . LYS A 1 309 ? 7.988 10.920 -28.431 1.00 90.12 309 LYS A CA 1
ATOM 2375 C C . LYS A 1 309 ? 7.216 10.359 -27.236 1.00 90.12 309 LYS A C 1
ATOM 2377 O O . LYS A 1 309 ? 6.393 11.062 -26.664 1.00 90.12 309 LYS A O 1
ATOM 2382 N N . GLU A 1 310 ? 7.467 9.108 -26.870 1.00 91.81 310 GLU A N 1
ATOM 2383 C CA . GLU A 1 310 ? 6.803 8.442 -25.738 1.00 91.81 310 GLU A CA 1
ATOM 2384 C C . GLU A 1 310 ? 7.534 8.654 -24.401 1.00 91.81 310 GLU A C 1
ATOM 2386 O O . GLU A 1 310 ? 7.013 8.290 -23.343 1.00 91.81 310 GLU A O 1
ATOM 2391 N N . GLY A 1 311 ? 8.724 9.265 -24.438 1.00 91.81 311 GLY A N 1
ATOM 2392 C CA . GLY A 1 311 ? 9.486 9.649 -23.250 1.00 91.81 311 GLY A CA 1
ATOM 2393 C C . GLY A 1 311 ? 9.993 8.466 -22.425 1.00 91.81 311 GLY A C 1
ATOM 2394 O O . GLY A 1 311 ? 10.167 8.594 -21.214 1.00 91.81 311 GLY A O 1
ATOM 2395 N N . GLU A 1 312 ? 10.227 7.310 -23.047 1.00 92.81 312 GLU A N 1
ATOM 2396 C CA . GLU A 1 312 ? 10.568 6.079 -22.331 1.00 92.81 312 GLU A CA 1
ATOM 2397 C C . GLU A 1 312 ? 11.873 6.197 -21.529 1.00 92.81 312 GLU A C 1
ATOM 2399 O O . GLU A 1 312 ? 11.928 5.834 -20.354 1.00 92.81 312 GLU A O 1
ATOM 2404 N N . LEU A 1 313 ? 12.913 6.791 -22.125 1.00 93.44 313 LEU A N 1
ATOM 2405 C CA . LEU A 1 313 ? 14.190 7.013 -21.438 1.00 93.44 313 LEU A CA 1
ATOM 2406 C C . LEU A 1 313 ? 14.040 7.984 -20.257 1.00 93.44 313 LEU A C 1
ATOM 2408 O O . LEU A 1 313 ? 14.716 7.842 -19.241 1.00 93.44 313 LEU A O 1
ATOM 2412 N N . VAL A 1 314 ? 13.147 8.974 -20.366 1.00 93.44 314 VAL A N 1
ATOM 2413 C CA . VAL A 1 314 ? 12.843 9.914 -19.273 1.00 93.44 314 VAL A CA 1
ATOM 2414 C C . VAL A 1 314 ? 12.134 9.192 -18.128 1.00 93.44 314 VAL A C 1
ATOM 2416 O O . VAL A 1 314 ? 12.520 9.363 -16.974 1.00 93.44 314 VAL A O 1
ATOM 2419 N N . ARG A 1 315 ? 11.153 8.342 -18.438 1.00 92.75 315 ARG A N 1
ATOM 2420 C CA . ARG A 1 315 ? 10.412 7.556 -17.444 1.00 92.75 315 ARG A CA 1
ATOM 2421 C C . ARG A 1 315 ? 11.326 6.621 -16.655 1.00 92.75 315 ARG A C 1
ATOM 2423 O O . ARG A 1 315 ? 11.305 6.646 -15.428 1.00 92.75 315 ARG A O 1
ATOM 2430 N N . LEU A 1 316 ? 12.177 5.866 -17.352 1.00 94.50 316 LEU A N 1
ATOM 2431 C CA . LEU A 1 316 ? 13.146 4.968 -16.721 1.00 94.50 316 LEU A CA 1
ATOM 2432 C C . LEU A 1 316 ? 14.154 5.725 -15.845 1.00 94.50 316 LEU A C 1
ATOM 2434 O O . LEU A 1 316 ? 14.482 5.262 -14.755 1.00 94.50 316 LEU A O 1
ATOM 2438 N N . ARG A 1 317 ? 14.604 6.916 -16.272 1.00 94.94 317 ARG A N 1
ATOM 2439 C CA . ARG A 1 317 ? 15.438 7.798 -15.435 1.00 94.94 317 ARG A CA 1
ATOM 2440 C C . ARG A 1 317 ? 14.717 8.222 -14.153 1.00 94.94 317 ARG A C 1
ATOM 2442 O O . ARG A 1 317 ? 15.338 8.216 -13.097 1.00 94.94 317 ARG A O 1
ATOM 2449 N N . GLY A 1 318 ? 13.423 8.543 -14.224 1.00 94.00 318 GLY A N 1
ATOM 2450 C CA . GLY A 1 318 ? 12.616 8.880 -13.046 1.00 94.00 318 GLY A CA 1
ATOM 2451 C C . GLY A 1 318 ? 12.571 7.748 -12.016 1.00 94.00 318 GLY A C 1
ATOM 2452 O O . GLY A 1 318 ? 12.850 7.976 -10.841 1.00 94.00 318 GLY A O 1
ATOM 2453 N N . VAL A 1 319 ? 12.313 6.517 -12.469 1.00 94.00 319 VAL A N 1
ATOM 2454 C CA . VAL A 1 319 ? 12.310 5.319 -11.609 1.00 94.00 319 VAL A CA 1
ATOM 2455 C C . VAL A 1 319 ? 13.692 5.076 -10.987 1.00 94.00 319 VAL A C 1
ATOM 2457 O O . VAL A 1 319 ? 13.820 4.897 -9.775 1.00 94.00 319 VAL A O 1
ATOM 2460 N N . LEU A 1 320 ? 14.753 5.136 -11.795 1.00 95.88 320 LEU A N 1
ATOM 2461 C CA . LEU A 1 320 ? 16.125 4.930 -11.322 1.00 95.88 320 LEU A CA 1
ATOM 2462 C C . LEU A 1 320 ? 16.613 6.027 -10.380 1.00 95.88 320 LEU A C 1
ATOM 2464 O O . LEU A 1 320 ? 17.440 5.740 -9.523 1.00 95.88 320 LEU A O 1
ATOM 2468 N N . SER A 1 321 ? 16.105 7.255 -10.495 1.00 94.94 321 SER A N 1
ATOM 2469 C CA . SER A 1 321 ? 16.428 8.329 -9.554 1.00 94.94 321 SER A CA 1
ATOM 2470 C C . SER A 1 321 ? 15.934 8.003 -8.145 1.00 94.94 321 SER A C 1
ATOM 2472 O O . SER A 1 321 ? 16.660 8.247 -7.183 1.00 94.94 321 SER A O 1
ATOM 2474 N N . LEU A 1 322 ? 14.725 7.444 -8.016 1.00 93.81 322 LEU A N 1
ATOM 2475 C CA . LEU A 1 322 ? 14.176 7.024 -6.725 1.00 93.81 322 LEU A CA 1
ATOM 2476 C C . LEU A 1 322 ? 14.934 5.812 -6.168 1.00 93.81 322 LEU A C 1
ATOM 2478 O O . LEU A 1 322 ? 15.340 5.804 -5.010 1.00 93.81 322 LEU A O 1
ATOM 2482 N N . LEU A 1 323 ? 15.190 4.801 -7.001 1.00 94.19 323 LEU A N 1
ATOM 2483 C CA . LEU A 1 323 ? 15.985 3.638 -6.590 1.00 94.19 323 LEU A CA 1
ATOM 2484 C C . LEU A 1 323 ? 17.428 4.037 -6.232 1.00 94.19 323 LEU A C 1
ATOM 2486 O O . LEU A 1 323 ? 18.016 3.500 -5.299 1.00 94.19 323 LEU A O 1
ATOM 2490 N N . GLY A 1 324 ? 17.990 5.023 -6.930 1.00 94.19 324 GLY A N 1
ATOM 2491 C CA . GLY A 1 324 ? 19.344 5.536 -6.736 1.00 94.19 324 GLY A CA 1
ATOM 2492 C C . GLY A 1 324 ? 19.558 6.299 -5.429 1.00 94.19 324 GLY A C 1
ATOM 2493 O O . GLY A 1 324 ? 20.713 6.464 -5.024 1.00 94.19 324 GLY A O 1
ATOM 2494 N N . SER A 1 325 ? 18.486 6.737 -4.755 1.00 92.81 325 SER A N 1
ATOM 2495 C CA . SER A 1 325 ? 18.570 7.302 -3.403 1.00 92.81 325 SER A CA 1
ATOM 2496 C C . SER A 1 325 ? 18.619 6.238 -2.305 1.00 92.81 325 SER A C 1
ATOM 2498 O O . SER A 1 325 ? 18.891 6.578 -1.155 1.00 92.81 325 SER A O 1
ATOM 2500 N N . MET A 1 326 ? 18.375 4.962 -2.628 1.00 91.19 326 MET A N 1
ATOM 2501 C CA . MET A 1 326 ? 18.504 3.879 -1.655 1.00 91.19 326 MET A CA 1
ATOM 2502 C C . MET A 1 326 ? 19.976 3.612 -1.297 1.00 91.19 326 MET A C 1
ATOM 2504 O O . MET A 1 326 ? 20.866 3.777 -2.138 1.00 91.19 326 MET A O 1
ATOM 2508 N N . PRO A 1 327 ? 20.265 3.196 -0.053 1.00 89.44 327 PRO A N 1
ATOM 2509 C CA . PRO A 1 327 ? 21.615 2.822 0.349 1.00 89.44 327 PRO A CA 1
ATOM 2510 C C . PRO A 1 327 ? 22.046 1.466 -0.242 1.00 89.44 327 PRO A C 1
ATOM 2512 O O . PRO A 1 327 ? 21.224 0.648 -0.652 1.00 89.44 327 PRO A O 1
ATOM 2515 N N . GLY A 1 328 ? 23.360 1.219 -0.244 1.00 92.44 328 GLY A N 1
ATOM 2516 C CA . GLY A 1 328 ? 23.955 -0.073 -0.605 1.00 92.44 328 GLY A CA 1
ATOM 2517 C C . GLY A 1 328 ? 23.888 -0.433 -2.094 1.00 92.44 328 GLY A C 1
ATOM 2518 O O . GLY A 1 328 ? 23.769 0.433 -2.966 1.00 92.44 328 GLY A O 1
ATOM 2519 N N . ASP A 1 329 ? 23.969 -1.738 -2.370 1.00 92.06 329 ASP A N 1
ATOM 2520 C CA . ASP A 1 329 ? 24.074 -2.306 -3.723 1.00 92.06 329 ASP A CA 1
ATOM 2521 C C . ASP A 1 329 ? 22.884 -1.953 -4.626 1.00 92.06 329 ASP A C 1
ATOM 2523 O O . ASP A 1 329 ? 23.050 -1.793 -5.835 1.00 92.06 329 ASP A O 1
ATOM 2527 N N . LEU A 1 330 ? 21.691 -1.786 -4.045 1.00 91.94 330 LEU A N 1
ATOM 2528 C CA . LEU A 1 330 ? 20.480 -1.370 -4.757 1.00 91.94 330 LEU A CA 1
ATOM 2529 C C . LEU A 1 330 ? 20.653 0.003 -5.412 1.00 91.94 330 LEU A C 1
ATOM 2531 O O . LEU A 1 330 ? 20.481 0.147 -6.626 1.00 91.94 330 LEU A O 1
ATOM 2535 N N . GLY A 1 331 ? 21.042 1.005 -4.620 1.00 94.50 331 GLY A N 1
ATOM 2536 C CA . GLY A 1 331 ? 21.248 2.361 -5.121 1.00 94.50 331 GLY A CA 1
ATOM 2537 C C . GLY A 1 331 ? 22.427 2.453 -6.080 1.00 94.50 331 GLY A C 1
ATOM 2538 O O . GLY A 1 331 ? 22.367 3.169 -7.081 1.00 94.50 331 GLY A O 1
ATOM 2539 N N . GLU A 1 332 ? 23.499 1.696 -5.832 1.00 96.12 332 GLU A N 1
ATOM 2540 C CA . GLU A 1 332 ? 24.602 1.591 -6.787 1.00 96.12 332 GLU A CA 1
ATOM 2541 C C . GLU A 1 332 ? 24.175 0.971 -8.119 1.00 96.12 332 GLU A C 1
ATOM 2543 O O . GLU A 1 332 ? 24.524 1.503 -9.175 1.00 96.12 332 GLU A O 1
ATOM 2548 N N . GLY A 1 333 ? 23.403 -0.117 -8.086 1.00 95.38 333 GLY A N 1
ATOM 2549 C CA . GLY A 1 333 ? 22.853 -0.763 -9.273 1.00 95.38 333 GLY A CA 1
ATOM 2550 C C . GLY A 1 333 ? 21.991 0.195 -10.090 1.00 95.38 333 GLY A C 1
ATOM 2551 O O . GLY A 1 333 ? 22.191 0.323 -11.300 1.00 95.38 333 GLY A O 1
ATOM 2552 N N . ALA A 1 334 ? 21.108 0.945 -9.427 1.00 96.56 334 ALA A N 1
ATOM 2553 C CA . ALA A 1 334 ? 20.268 1.946 -10.076 1.00 96.56 334 ALA A CA 1
ATOM 2554 C C . ALA A 1 334 ? 21.093 3.058 -10.749 1.00 96.56 334 ALA A C 1
ATOM 2556 O O . ALA A 1 334 ? 20.879 3.361 -11.924 1.00 96.56 334 ALA A O 1
ATOM 2557 N N . ARG A 1 335 ? 22.107 3.602 -10.061 1.00 97.31 335 ARG A N 1
ATOM 2558 C CA . ARG A 1 335 ? 23.012 4.621 -10.625 1.00 97.31 335 ARG A CA 1
ATOM 2559 C C . ARG A 1 335 ? 23.808 4.102 -11.828 1.00 97.31 335 ARG A C 1
ATOM 2561 O O . ARG A 1 335 ? 23.998 4.831 -12.801 1.00 97.31 335 ARG A O 1
ATOM 2568 N N . ARG A 1 336 ? 24.251 2.839 -11.806 1.00 97.00 336 ARG A N 1
ATOM 2569 C CA . ARG A 1 336 ? 24.930 2.205 -12.955 1.00 97.00 336 ARG A CA 1
ATOM 2570 C C . ARG A 1 336 ? 23.988 2.061 -14.155 1.00 97.00 336 ARG A C 1
ATOM 2572 O O . ARG A 1 336 ? 24.389 2.359 -15.278 1.00 97.00 336 ARG A O 1
ATOM 2579 N N . LEU A 1 337 ? 22.737 1.650 -13.938 1.00 96.38 337 LEU A N 1
ATOM 2580 C CA . LEU A 1 337 ? 21.731 1.578 -15.008 1.00 96.38 337 LEU A CA 1
ATOM 2581 C C . LEU A 1 337 ? 21.381 2.959 -15.566 1.00 96.38 337 LEU A C 1
ATOM 2583 O O . LEU A 1 337 ? 21.192 3.107 -16.773 1.00 96.38 337 LEU A O 1
ATOM 2587 N N . GLU A 1 338 ? 21.352 3.985 -14.717 1.00 96.81 338 GLU A N 1
ATOM 2588 C CA . GLU A 1 338 ? 21.120 5.358 -15.156 1.00 96.81 338 GLU A CA 1
ATOM 2589 C C . GLU A 1 338 ? 22.226 5.827 -16.115 1.00 96.81 338 GLU A C 1
ATOM 2591 O O . GLU A 1 338 ? 21.939 6.409 -17.162 1.00 96.81 338 GLU A O 1
ATOM 2596 N N . GLN A 1 339 ? 23.492 5.507 -15.822 1.00 96.44 339 GLN A N 1
ATOM 2597 C CA . GLN A 1 339 ? 24.609 5.773 -16.736 1.00 96.44 339 GLN A CA 1
ATOM 2598 C C . GLN A 1 339 ? 24.450 5.026 -18.067 1.00 96.44 339 GLN A C 1
ATOM 2600 O O . GLN A 1 339 ? 24.691 5.602 -19.129 1.00 96.44 339 GLN A O 1
ATOM 2605 N N . GLN A 1 340 ? 23.994 3.768 -18.039 1.00 96.00 340 GLN A N 1
ATOM 2606 C CA . GLN A 1 340 ? 23.725 3.009 -19.263 1.00 96.00 340 GLN A CA 1
ATOM 2607 C C . GLN A 1 340 ? 22.627 3.654 -20.115 1.00 96.00 340 GLN A C 1
ATOM 2609 O O . GLN A 1 340 ? 22.789 3.711 -21.336 1.00 96.00 340 GLN A O 1
ATOM 2614 N N . LEU A 1 341 ? 21.553 4.161 -19.497 1.00 95.94 341 LEU A N 1
ATOM 2615 C CA . LEU A 1 341 ? 20.487 4.901 -20.181 1.00 95.94 341 LEU A CA 1
ATOM 2616 C C . LEU A 1 341 ? 20.982 6.209 -20.790 1.00 95.94 341 LEU A C 1
ATOM 2618 O O . LEU A 1 341 ? 20.627 6.505 -21.928 1.00 95.94 341 LEU A O 1
ATOM 2622 N N . ARG A 1 342 ? 21.822 6.970 -20.075 1.00 95.38 342 ARG A N 1
ATOM 2623 C CA . ARG A 1 342 ? 22.454 8.176 -20.636 1.00 95.38 342 ARG A CA 1
ATOM 2624 C C . ARG A 1 342 ? 23.279 7.832 -21.871 1.00 95.38 342 ARG A C 1
ATOM 2626 O O . ARG A 1 342 ? 23.118 8.474 -22.896 1.00 95.38 342 ARG A O 1
ATOM 2633 N N . GLY A 1 343 ? 24.042 6.740 -21.828 1.00 95.81 343 GLY A N 1
ATOM 2634 C CA . GLY A 1 343 ? 24.755 6.264 -23.010 1.00 95.81 343 GLY A CA 1
ATOM 2635 C C . GLY A 1 343 ? 23.830 5.884 -24.178 1.00 95.81 343 GLY A C 1
ATOM 2636 O O . GLY A 1 343 ? 24.232 6.027 -25.322 1.00 95.81 343 GLY A O 1
ATOM 2637 N N . ILE A 1 344 ? 22.614 5.376 -23.928 1.00 96.25 344 ILE A N 1
ATOM 2638 C CA . ILE A 1 344 ? 21.648 5.062 -25.003 1.00 96.25 344 ILE A CA 1
ATOM 2639 C C . ILE A 1 344 ? 21.196 6.368 -25.668 1.00 96.25 344 ILE A C 1
ATOM 2641 O O . ILE A 1 344 ? 21.179 6.457 -26.895 1.00 96.25 344 ILE A O 1
ATOM 2645 N N . ASP A 1 345 ? 20.857 7.368 -24.852 1.00 94.56 345 ASP A N 1
ATOM 2646 C CA . ASP A 1 345 ? 20.450 8.711 -25.284 1.00 94.56 345 ASP A CA 1
ATOM 2647 C C . ASP A 1 345 ? 21.569 9.389 -26.100 1.00 94.56 345 ASP A C 1
ATOM 2649 O O . ASP A 1 345 ? 21.340 9.873 -27.209 1.00 94.56 345 ASP A O 1
ATOM 2653 N N . ASP A 1 346 ? 22.809 9.323 -25.608 1.00 96.56 346 ASP A N 1
ATOM 2654 C CA . ASP A 1 346 ? 23.987 9.917 -26.244 1.00 96.56 346 ASP A CA 1
ATOM 2655 C C . ASP A 1 346 ? 24.342 9.252 -27.580 1.00 96.56 346 ASP A C 1
ATOM 2657 O O . ASP A 1 346 ? 24.579 9.952 -28.571 1.00 96.56 346 ASP A O 1
ATOM 2661 N N . ASP A 1 347 ? 24.375 7.917 -27.634 1.00 96.38 347 ASP A N 1
ATOM 2662 C CA . ASP A 1 347 ? 24.717 7.165 -28.847 1.00 96.38 347 ASP A CA 1
ATOM 2663 C C . ASP A 1 347 ? 23.671 7.400 -29.944 1.00 96.38 347 ASP A C 1
ATOM 2665 O O . ASP A 1 347 ? 24.010 7.715 -31.091 1.00 96.38 347 ASP A O 1
ATOM 2669 N N . PHE A 1 348 ? 22.386 7.323 -29.582 1.00 96.12 348 PHE A N 1
ATOM 2670 C CA . PHE A 1 348 ? 21.287 7.605 -30.499 1.00 96.12 348 PHE A CA 1
ATOM 2671 C C . PHE A 1 348 ? 21.284 9.074 -30.949 1.00 96.12 348 PHE A C 1
ATOM 2673 O O . PHE A 1 348 ? 21.166 9.365 -32.144 1.00 96.12 348 PHE A O 1
ATOM 2680 N N . GLY A 1 349 ? 21.453 10.015 -30.018 1.00 94.75 349 GLY A N 1
ATOM 2681 C CA . GLY A 1 349 ? 21.483 11.450 -30.291 1.00 94.75 349 GLY A CA 1
ATOM 2682 C C . GLY A 1 349 ? 22.679 11.874 -31.146 1.00 94.75 349 GLY A C 1
ATOM 2683 O O . GLY A 1 349 ? 22.571 12.789 -31.962 1.00 94.75 349 GLY A O 1
ATOM 2684 N N . ARG A 1 350 ? 23.835 11.221 -30.998 1.00 96.50 350 ARG A N 1
ATOM 2685 C CA . ARG A 1 350 ? 25.011 11.452 -31.851 1.00 96.50 350 ARG A CA 1
ATOM 2686 C C . ARG A 1 350 ? 24.776 10.938 -33.267 1.00 96.50 350 ARG A C 1
ATOM 2688 O O . ARG A 1 350 ? 24.954 11.702 -34.211 1.00 96.50 350 ARG A O 1
ATOM 2695 N N . PHE A 1 351 ? 24.349 9.682 -33.406 1.00 96.31 351 PHE A N 1
ATOM 2696 C CA . PHE A 1 351 ? 24.108 9.072 -34.713 1.00 96.31 351 PHE A CA 1
ATOM 2697 C C . PHE A 1 351 ? 23.028 9.829 -35.498 1.00 96.31 351 PHE A C 1
ATOM 2699 O O . PHE A 1 351 ? 23.239 10.202 -36.649 1.00 96.31 351 PHE A O 1
ATOM 2706 N N . SER A 1 352 ? 21.885 10.113 -34.863 1.00 93.94 352 SER A N 1
ATOM 2707 C CA . SER A 1 352 ? 20.766 10.810 -35.510 1.00 93.94 352 SER A CA 1
ATOM 2708 C C . SER A 1 352 ? 21.143 12.212 -35.990 1.00 93.94 352 SER A C 1
ATOM 2710 O O . SER A 1 352 ? 20.831 12.549 -37.130 1.00 93.94 352 SER A O 1
ATOM 2712 N N . ARG A 1 353 ? 21.866 13.003 -35.182 1.00 95.50 353 ARG A N 1
ATOM 2713 C CA . ARG A 1 353 ? 22.365 14.326 -35.596 1.00 95.50 353 ARG A CA 1
ATOM 2714 C C . ARG A 1 353 ? 23.271 14.234 -36.818 1.00 95.50 353 ARG A C 1
ATOM 2716 O O . ARG A 1 353 ? 23.004 14.905 -37.804 1.00 95.50 353 ARG A O 1
ATOM 2723 N N . GLN A 1 354 ? 24.257 13.337 -36.802 1.00 95.25 354 GLN A N 1
ATOM 2724 C CA . GLN A 1 354 ? 25.176 13.175 -37.931 1.00 95.25 354 GLN A CA 1
ATOM 2725 C C . GLN A 1 354 ? 24.448 12.792 -39.228 1.00 95.25 354 GLN A C 1
ATOM 2727 O O . GLN A 1 354 ? 24.745 13.348 -40.281 1.00 95.25 354 GLN A O 1
ATOM 2732 N N . VAL A 1 355 ? 23.473 11.879 -39.172 1.00 93.81 355 VAL A N 1
ATOM 2733 C CA . VAL A 1 355 ? 22.682 11.503 -40.358 1.00 93.81 355 VAL A CA 1
ATOM 2734 C C . VAL A 1 355 ? 21.814 12.669 -40.849 1.00 93.81 355 VAL A C 1
ATOM 2736 O O . VAL A 1 355 ? 21.708 12.892 -42.056 1.00 93.81 355 VAL A O 1
ATOM 2739 N N . LEU A 1 356 ? 21.205 13.434 -39.937 1.00 93.38 356 LEU A N 1
ATOM 2740 C CA . LEU A 1 356 ? 20.398 14.605 -40.291 1.00 93.38 356 LEU A CA 1
ATOM 2741 C C . LEU A 1 356 ? 21.243 15.726 -40.908 1.00 93.38 356 LEU A C 1
ATOM 2743 O O . LEU A 1 356 ? 20.811 16.317 -41.896 1.00 93.38 356 LEU A O 1
ATOM 2747 N N . ASP A 1 357 ? 22.452 15.963 -40.399 1.00 93.69 357 ASP A N 1
ATOM 2748 C CA . ASP A 1 357 ? 23.388 16.944 -40.956 1.00 93.69 357 ASP A CA 1
ATOM 2749 C C . ASP A 1 357 ? 23.789 16.566 -42.391 1.00 93.69 357 ASP A C 1
ATOM 2751 O O . ASP A 1 357 ? 23.791 17.414 -43.282 1.00 93.69 357 ASP A O 1
ATOM 2755 N N . ARG A 1 358 ? 24.040 15.274 -42.658 1.00 91.81 358 ARG A N 1
ATOM 2756 C CA . ARG A 1 358 ? 24.327 14.759 -44.013 1.00 91.81 358 ARG A CA 1
ATOM 2757 C C . ARG A 1 358 ? 23.139 14.889 -44.962 1.00 91.81 358 ARG A C 1
ATOM 2759 O O . ARG A 1 358 ? 23.332 15.139 -46.145 1.00 91.81 358 ARG A O 1
ATOM 2766 N N . ARG A 1 359 ? 21.912 14.742 -44.457 1.00 89.81 359 ARG A N 1
ATOM 2767 C CA . ARG A 1 359 ? 20.684 14.967 -45.236 1.00 89.81 359 ARG A CA 1
ATOM 2768 C C . ARG A 1 359 ? 20.470 16.449 -45.564 1.00 89.81 359 ARG A C 1
ATOM 2770 O O . ARG A 1 359 ? 19.901 16.760 -46.608 1.00 89.81 359 ARG A O 1
ATOM 2777 N N . ALA A 1 360 ? 20.862 17.339 -44.655 1.00 89.44 360 ALA A N 1
ATOM 2778 C CA . ALA A 1 360 ? 20.716 18.784 -44.803 1.00 89.44 360 ALA A CA 1
ATOM 2779 C C . ALA A 1 360 ? 21.856 19.434 -45.607 1.00 89.44 360 ALA A C 1
ATOM 2781 O O . ALA A 1 360 ? 21.707 20.578 -46.035 1.00 89.44 360 ALA A O 1
ATOM 2782 N N . ALA A 1 361 ? 22.973 18.725 -45.806 1.00 83.19 361 ALA A N 1
ATOM 2783 C CA . ALA A 1 361 ? 24.087 19.186 -46.623 1.00 83.19 361 ALA A CA 1
ATOM 2784 C C . ALA A 1 361 ? 23.644 19.426 -48.089 1.00 83.19 361 ALA A C 1
ATOM 2786 O O . ALA A 1 361 ? 22.848 18.637 -48.613 1.00 83.19 361 ALA A O 1
ATOM 2787 N N . PRO A 1 362 ? 24.103 20.528 -48.714 1.00 61.44 362 PRO A N 1
ATOM 2788 C CA . PRO A 1 362 ? 23.682 20.955 -50.048 1.00 61.44 362 PRO A CA 1
ATOM 2789 C C . PRO A 1 362 ? 24.150 20.036 -51.178 1.00 61.44 362 PRO A C 1
ATOM 2791 O O . PRO A 1 362 ? 25.268 19.478 -51.073 1.00 61.44 362 PRO A O 1
#